Protein AF-0000000068919206 (afdb_homodimer)

InterPro domains:
  IPR004345 TB2/DP1/HVA22 [PF03134] (31-99)
  IPR004345 TB2/DP1/HVA22 [PTHR12300] (24-99)

pLDDT: mean 78.12, std 22.65, range [30.2, 98.56]

Secondary structure (DSSP, 8-state):
-----HHHHHHHHHHHHHHHHHHHIIIIIHHHHHHHHHHHHT-HHHHHHHHHHHHHHHHHHHHHHHTHHHHHH-TTHHHHHHHHHHHHHS----TTS---HHHHHHHTT-/-----HHHHHHHHHHHHHHHHHHHIIIIIHHHHHHHHHHHHT-HHHHHHHHHHHHHHHHHHHHHHHTHHHHHH-TTHHHHHHHHHHHHHS--S-SSS---HHHHHHHHT-

Solvent-accessible surface area (backbone atoms only — not comparable to full-atom values): 12360 Å² total; per-residue (Å²): 129,83,83,82,52,68,61,58,53,46,46,49,45,41,51,55,48,45,56,62,45,50,49,49,44,62,66,31,51,47,54,35,54,53,37,54,49,22,56,72,66,71,37,68,42,50,38,43,36,48,46,50,37,55,36,52,49,38,51,53,52,49,51,45,64,76,39,43,74,65,47,67,74,40,82,55,48,68,56,57,50,44,54,53,44,60,59,51,72,48,86,64,38,64,62,95,64,77,74,52,62,70,60,50,54,62,53,64,69,102,129,84,82,80,53,68,62,58,54,47,47,49,45,40,50,54,46,45,57,60,44,49,49,49,44,62,68,31,50,48,53,34,55,53,38,54,50,23,56,72,67,72,36,68,45,50,39,43,36,48,44,50,37,54,36,51,50,39,52,52,53,50,52,44,63,75,40,42,72,63,47,67,74,39,82,57,48,69,56,57,49,43,52,54,44,59,58,50,71,47,85,74,43,78,62,100,65,78,73,59,61,69,59,49,53,64,51,63,69,102

Radius of gyration: 20.8 Å; Cα contacts (8 Å, |Δi|>4): 143; chains: 2; bounding box: 45×74×65 Å

Foldseek 3Di:
DPCPDPVVVVCVVCCVVVLVVVCCCLLPVLLVVQCVVCVVVVDPLSNCLSVVLVVVVVVVVVVCVVCVVVVVVPPCVSVVVSVVSVVSSDRDRDPPDDDNVVVVVVVVVD/DPCPDPVVVVCVVCCVVVLVVVCCCLLPVLLVVQCVVCVVVVDPLSNCLSVVLVVVVVVVVVVCVVCVVVVVVPPCVSVVVSVVSVVSSDRDRPDPDDDPVVVVVVVVVD

Sequence (220 aa):
MPSNSGDDNVLQVLIKNFDVLALPLVALVYPLYASVKAIETKSLAEDEQWLTYWVLYAIISLFELIFSKLLDWFPIWPFLKLIGICWLVLPQFNGAEHLPPIFGMFLKRNMPSNSGDDNVLQVLIKNFDVLALPLVALVYPLYASVKAIETKSLAEDEQWLTYWVLYAIISLFELIFSKLLDWFPIWPFLKLIGICWLVLPQFNGAEHLPPIFGMFLKRN

Organism: Brassica napus (NCBI:txid3708)

Structure (mmCIF, N/CA/C/O backbone):
data_AF-0000000068919206-model_v1
#
loop_
_entity.id
_entity.type
_entity.pdbx_description
1 polymer 'HVA22-like protein'
#
loop_
_atom_site.group_PDB
_atom_site.id
_atom_site.type_symbol
_atom_site.label_atom_id
_atom_site.label_alt_id
_atom_site.label_comp_id
_atom_site.label_asym_id
_atom_site.label_entity_id
_atom_site.label_seq_id
_atom_site.pdbx_PDB_ins_code
_atom_site.Cartn_x
_atom_site.Cartn_y
_atom_site.Cartn_z
_atom_site.occupancy
_atom_site.B_iso_or_equiv
_atom_site.auth_seq_id
_atom_site.auth_comp_id
_atom_site.auth_asym_id
_atom_site.auth_atom_id
_atom_site.pdbx_PDB_model_num
ATOM 1 N N . MET A 1 1 ? -12.555 -46.469 10.547 1 32.81 1 MET A N 1
ATOM 2 C CA . MET A 1 1 ? -13.125 -45.562 9.562 1 32.81 1 MET A CA 1
ATOM 3 C C . MET A 1 1 ? -12.656 -44.125 9.812 1 32.81 1 MET A C 1
ATOM 5 O O . MET A 1 1 ? -12.883 -43.594 10.891 1 32.81 1 MET A O 1
ATOM 9 N N . PRO A 1 2 ? -11.477 -43.594 9.391 1 46.66 2 PRO A N 1
ATOM 10 C CA . PRO A 1 2 ? -10.836 -42.375 9.875 1 46.66 2 PRO A CA 1
ATOM 11 C C . PRO A 1 2 ? -11.711 -41.156 9.672 1 46.66 2 PRO A C 1
ATOM 13 O O . PRO A 1 2 ? -12.328 -40.969 8.617 1 46.66 2 PRO A O 1
ATOM 16 N N . SER A 1 3 ? -12.68 -40.688 10.625 1 39.84 3 SER A N 1
ATOM 17 C CA . SER A 1 3 ? -13.617 -39.562 10.633 1 39.84 3 SER A CA 1
ATOM 18 C C . SER A 1 3 ? -12.984 -38.312 10.031 1 39.84 3 SER A C 1
ATOM 20 O O . SER A 1 3 ? -12.141 -37.656 10.656 1 39.84 3 SER A O 1
ATOM 22 N N . ASN A 1 4 ? -12.539 -38.219 8.781 1 45.81 4 ASN A N 1
ATOM 23 C CA . ASN A 1 4 ? -12 -37.219 7.855 1 45.81 4 ASN A CA 1
ATOM 24 C C . ASN A 1 4 ? -12.875 -35.969 7.816 1 45.81 4 ASN A C 1
ATOM 26 O O . ASN A 1 4 ? -13.852 -35.906 7.062 1 45.81 4 ASN A O 1
ATOM 30 N N . SER A 1 5 ? -13.359 -35.406 9.008 1 46.97 5 SER A N 1
ATOM 31 C CA . SER A 1 5 ? -14.492 -34.562 9.391 1 46.97 5 SER A CA 1
ATOM 32 C C . SER A 1 5 ? -14.516 -33.281 8.594 1 46.97 5 SER A C 1
ATOM 34 O O . SER A 1 5 ? -13.461 -32.75 8.227 1 46.97 5 SER A O 1
ATOM 36 N N . GLY A 1 6 ? -15.602 -32.875 7.988 1 52 6 GLY A N 1
ATOM 37 C CA . GLY A 1 6 ? -16.125 -31.672 7.355 1 52 6 GLY A CA 1
ATOM 38 C C . GLY A 1 6 ? -15.57 -30.391 7.957 1 52 6 GLY A C 1
ATOM 39 O O . GLY A 1 6 ? -15.555 -29.344 7.301 1 52 6 GLY A O 1
ATOM 40 N N . ASP A 1 7 ? -15.391 -30.406 9.18 1 52.16 7 ASP A N 1
ATOM 41 C CA . ASP A 1 7 ? -14.852 -29.25 9.898 1 52.16 7 ASP A CA 1
ATOM 42 C C . ASP A 1 7 ? -13.406 -28.969 9.484 1 52.16 7 ASP A C 1
ATOM 44 O O . ASP A 1 7 ? -12.984 -27.812 9.438 1 52.16 7 ASP A O 1
ATOM 48 N N . ASP A 1 8 ? -12.664 -29.953 9.25 1 54.03 8 ASP A N 1
ATOM 49 C CA . ASP A 1 8 ? -11.297 -29.734 8.789 1 54.03 8 ASP A CA 1
ATOM 50 C C . ASP A 1 8 ? -11.281 -29.078 7.402 1 54.03 8 ASP A C 1
ATOM 52 O O . ASP A 1 8 ? -10.414 -28.25 7.109 1 54.03 8 ASP A O 1
ATOM 56 N N . ASN A 1 9 ? -12.234 -29.453 6.555 1 56.44 9 ASN A N 1
ATOM 57 C CA . ASN A 1 9 ? -12.297 -28.828 5.242 1 56.44 9 ASN A CA 1
ATOM 58 C C . ASN A 1 9 ? -12.734 -27.359 5.348 1 56.44 9 ASN A C 1
ATOM 60 O O . ASN A 1 9 ? -12.227 -26.5 4.617 1 56.44 9 ASN A O 1
ATOM 64 N N . VAL A 1 10 ? -13.773 -27.172 6.113 1 51.66 10 VAL A N 1
ATOM 65 C CA . VAL A 1 10 ? -14.219 -25.797 6.285 1 51.66 10 VAL A CA 1
ATOM 66 C C . VAL A 1 10 ? -13.133 -24.984 6.984 1 51.66 10 VAL A C 1
ATOM 68 O O . VAL A 1 10 ? -12.922 -23.812 6.664 1 51.66 10 VAL A O 1
ATOM 71 N N . LEU A 1 11 ? -12.562 -25.516 8.07 1 49.19 11 LEU A N 1
ATOM 72 C CA . LEU A 1 11 ? -11.445 -24.797 8.68 1 49.19 11 LEU A CA 1
ATOM 73 C C . LEU A 1 11 ? -10.312 -24.594 7.684 1 49.19 11 LEU A C 1
ATOM 75 O O . LEU A 1 11 ? -9.688 -23.531 7.664 1 49.19 11 LEU A O 1
ATOM 79 N N . GLN A 1 12 ? -9.945 -25.562 6.941 1 56.72 12 GLN A N 1
ATOM 80 C CA . GLN A 1 12 ? -8.961 -25.359 5.891 1 56.72 12 GLN A CA 1
ATOM 81 C C . GLN A 1 12 ? -9.43 -24.312 4.887 1 56.72 12 GLN A C 1
ATOM 83 O O . GLN A 1 12 ? -8.641 -23.469 4.438 1 56.72 12 GLN A O 1
ATOM 88 N N . VAL A 1 13 ? -10.711 -24.406 4.496 1 54.38 13 VAL A N 1
ATOM 89 C CA . VAL A 1 13 ? -11.289 -23.391 3.619 1 54.38 13 VAL A CA 1
ATOM 90 C C . VAL A 1 13 ? -11.344 -22.047 4.348 1 54.38 13 VAL A C 1
ATOM 92 O O . VAL A 1 13 ? -11.039 -21 3.768 1 54.38 13 VAL A O 1
ATOM 95 N N . LEU A 1 14 ? -11.844 -22.062 5.531 1 50.19 14 LEU A N 1
ATOM 96 C CA . LEU A 1 14 ? -11.898 -20.844 6.32 1 50.19 14 LEU A CA 1
ATOM 97 C C . LEU A 1 14 ? -10.492 -20.281 6.559 1 50.19 14 LEU A C 1
ATOM 99 O O . LEU A 1 14 ? -10.273 -19.078 6.438 1 50.19 14 LEU A O 1
ATOM 103 N N . ILE A 1 15 ? -9.602 -21.078 7.035 1 53.62 15 ILE A N 1
ATOM 104 C CA . ILE A 1 15 ? -8.211 -20.656 7.207 1 53.62 15 ILE A CA 1
ATOM 105 C C . ILE A 1 15 ? -7.637 -20.203 5.867 1 53.62 15 ILE A C 1
ATOM 107 O O . ILE A 1 15 ? -6.934 -19.203 5.793 1 53.62 15 ILE A O 1
ATOM 111 N N . LYS A 1 16 ? -7.957 -20.969 4.844 1 55 16 LYS A N 1
ATOM 112 C CA . LYS A 1 16 ? -7.52 -20.594 3.5 1 55 16 LYS A CA 1
ATOM 113 C C . LYS A 1 16 ? -8.156 -19.281 3.068 1 55 16 LYS A C 1
ATOM 115 O O . LYS A 1 16 ? -7.48 -18.422 2.498 1 55 16 LYS A O 1
ATOM 120 N N . ASN A 1 17 ? -9.547 -19.312 3.33 1 52.94 17 ASN A N 1
ATOM 121 C CA . ASN A 1 17 ? -10.266 -18.109 2.928 1 52.94 17 ASN A CA 1
ATOM 122 C C . ASN A 1 17 ? -10.031 -16.953 3.904 1 52.94 17 ASN A C 1
ATOM 124 O O . ASN A 1 17 ? -9.969 -15.797 3.496 1 52.94 17 ASN A O 1
ATOM 128 N N . PHE A 1 18 ? -10.25 -17.328 5.152 1 53.69 18 PHE A N 1
ATOM 129 C CA . PHE A 1 18 ? -9.969 -16.312 6.164 1 53.69 18 PHE A CA 1
ATOM 130 C C . PHE A 1 18 ? -8.562 -15.742 5.98 1 53.69 18 PHE A C 1
ATOM 132 O O . PHE A 1 18 ? -8.359 -14.539 6.105 1 53.69 18 PHE A O 1
ATOM 139 N N . ASP A 1 19 ? -7.613 -16.688 5.742 1 59.69 19 ASP A N 1
ATOM 140 C CA . ASP A 1 19 ? -6.215 -16.297 5.621 1 59.69 19 ASP A CA 1
ATOM 141 C C . ASP A 1 19 ? -6 -15.367 4.426 1 59.69 19 ASP A C 1
ATOM 143 O O . ASP A 1 19 ? -5.234 -14.406 4.508 1 59.69 19 ASP A O 1
ATOM 147 N N . VAL A 1 20 ? -6.984 -15.633 3.518 1 67.75 20 VAL A N 1
ATOM 148 C CA . VAL A 1 20 ? -6.746 -14.906 2.271 1 67.75 20 VAL A CA 1
ATOM 149 C C . VAL A 1 20 ? -7.262 -13.477 2.395 1 67.75 20 VAL A C 1
ATOM 151 O O . VAL A 1 20 ? -6.68 -12.555 1.824 1 67.75 20 VAL A O 1
ATOM 154 N N . LEU A 1 21 ? -8.312 -13.344 3.316 1 79 21 LEU A N 1
ATOM 155 C CA . LEU A 1 21 ? -8.938 -12.031 3.367 1 79 21 LEU A CA 1
ATOM 156 C C . LEU A 1 21 ? -8.469 -11.25 4.59 1 79 21 LEU A C 1
ATOM 158 O O . LEU A 1 21 ? -8.602 -10.023 4.637 1 79 21 LEU A O 1
ATOM 162 N N . ALA A 1 22 ? -7.996 -11.961 5.621 1 86 22 ALA A N 1
ATOM 163 C CA . ALA A 1 22 ? -7.629 -11.289 6.863 1 86 22 ALA A CA 1
ATOM 164 C C . ALA A 1 22 ? -6.551 -10.234 6.621 1 86 22 ALA A C 1
ATOM 166 O O . ALA A 1 22 ? -6.668 -9.102 7.086 1 86 22 ALA A O 1
ATOM 167 N N . LEU A 1 23 ? -5.648 -10.617 5.848 1 90.12 23 LEU A N 1
ATOM 168 C CA . LEU A 1 23 ? -4.523 -9.711 5.629 1 90.12 23 LEU A CA 1
ATOM 169 C C . LEU A 1 23 ? -4.965 -8.477 4.855 1 90.12 23 LEU A C 1
ATOM 171 O O . LEU A 1 23 ? -4.75 -7.348 5.305 1 90.12 23 LEU A O 1
ATOM 175 N N . PRO A 1 24 ? -5.781 -8.641 3.855 1 92.75 24 PRO A N 1
ATOM 176 C CA . PRO A 1 24 ? -6.215 -7.438 3.137 1 92.75 24 PRO A CA 1
ATOM 177 C C . PRO A 1 24 ? -7.191 -6.586 3.943 1 92.75 24 PRO A C 1
ATOM 179 O O . PRO A 1 24 ? -7.215 -5.359 3.801 1 92.75 24 PRO A O 1
ATOM 182 N N . LEU A 1 25 ? -7.965 -7.176 4.758 1 94.25 25 LEU A N 1
ATOM 183 C CA . LEU A 1 25 ? -8.898 -6.414 5.582 1 94.25 25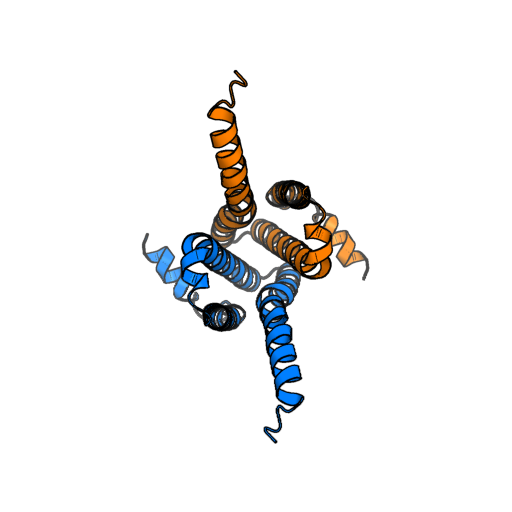 LEU A CA 1
ATOM 184 C C . LEU A 1 25 ? -8.141 -5.508 6.551 1 94.25 25 LEU A C 1
ATOM 186 O O . LEU A 1 25 ? -8.438 -4.312 6.645 1 94.25 25 LEU A O 1
ATOM 190 N N . VAL A 1 26 ? -7.133 -6.031 7.16 1 95.62 26 VAL A N 1
ATOM 191 C CA . VAL A 1 26 ? -6.418 -5.27 8.18 1 95.62 26 VAL A CA 1
ATOM 192 C C . VAL A 1 26 ? -5.359 -4.391 7.527 1 95.62 26 VAL A C 1
ATOM 194 O O . VAL A 1 26 ? -5.105 -3.271 7.98 1 95.62 26 VAL A O 1
ATOM 197 N N . ALA A 1 27 ? -4.781 -4.844 6.477 1 97.31 27 ALA A N 1
ATOM 198 C CA . ALA A 1 27 ? -3.631 -4.168 5.887 1 97.31 27 ALA A CA 1
ATOM 199 C C . ALA A 1 27 ? -4.074 -3.096 4.898 1 97.31 27 ALA A C 1
ATOM 201 O O . ALA A 1 27 ? -3.316 -2.168 4.598 1 97.31 27 ALA A O 1
ATOM 202 N N . LEU A 1 28 ? -5.355 -3.246 4.391 1 97.81 28 LEU A N 1
ATOM 203 C CA . LEU A 1 28 ? -5.762 -2.33 3.332 1 97.81 28 LEU A CA 1
ATOM 204 C C . LEU A 1 28 ? -7.078 -1.642 3.686 1 97.81 28 LEU A C 1
ATOM 206 O O . LEU A 1 28 ? -7.148 -0.411 3.721 1 97.81 28 LEU A O 1
ATOM 210 N N . VAL A 1 29 ? -8.062 -2.34 4.059 1 97.44 29 VAL A N 1
ATOM 211 C CA . VAL A 1 29 ? -9.391 -1.762 4.234 1 97.44 29 VAL A CA 1
ATOM 212 C C . VAL A 1 29 ? -9.391 -0.809 5.426 1 97.44 29 VAL A C 1
ATOM 214 O O . VAL A 1 29 ? -9.805 0.347 5.309 1 97.44 29 VAL A O 1
ATOM 217 N N . TYR A 1 30 ? -8.898 -1.252 6.48 1 97.94 30 TYR A N 1
ATOM 218 C CA . TYR A 1 30 ? -8.93 -0.419 7.68 1 97.94 30 TYR A CA 1
ATOM 219 C C . TYR A 1 30 ? -8.07 0.828 7.5 1 97.94 30 TYR A C 1
ATOM 221 O O . TYR A 1 30 ? -8.539 1.948 7.715 1 97.94 30 TYR A O 1
ATOM 229 N N . PRO A 1 31 ? -6.801 0.65 7.137 1 98.19 31 PRO A N 1
ATOM 230 C CA . PRO A 1 31 ? -5.988 1.853 6.926 1 98.19 31 PRO A CA 1
ATOM 231 C C . PRO A 1 31 ? -6.578 2.785 5.871 1 98.19 31 PRO A C 1
ATOM 233 O O . PRO A 1 31 ? -6.414 4.004 5.957 1 98.19 31 PRO A O 1
ATOM 236 N N . LEU A 1 32 ? -7.223 2.227 4.902 1 98.19 32 LEU A N 1
ATOM 237 C CA . LEU A 1 32 ? -7.902 3.031 3.896 1 98.19 32 LEU A CA 1
ATOM 238 C C . LEU A 1 32 ? -8.977 3.906 4.535 1 98.19 32 LEU A C 1
ATOM 240 O O . LEU A 1 32 ? -9 5.121 4.328 1 98.19 32 LEU A O 1
ATOM 244 N N . TYR A 1 33 ? -9.742 3.311 5.258 1 98.06 33 TYR A N 1
ATOM 245 C CA . TYR A 1 33 ? -10.812 4.012 5.957 1 98.06 33 TYR A CA 1
ATOM 246 C C . TYR A 1 33 ? -10.25 5.047 6.922 1 98.06 33 TYR A C 1
ATOM 248 O O . TYR A 1 33 ? -10.688 6.199 6.938 1 98.06 33 TYR A O 1
ATOM 256 N N . ALA A 1 34 ? -9.336 4.719 7.707 1 97.5 34 ALA A N 1
ATOM 257 C CA . ALA A 1 34 ? -8.734 5.594 8.711 1 97.5 34 ALA A CA 1
ATOM 258 C C . ALA A 1 34 ? -7.992 6.754 8.055 1 97.5 34 ALA A C 1
ATOM 260 O O . ALA A 1 34 ? -7.961 7.863 8.586 1 97.5 34 ALA A O 1
ATOM 261 N N . SER A 1 35 ? -7.41 6.531 6.891 1 98.19 35 SER A N 1
ATOM 262 C CA . SER A 1 35 ? -6.715 7.59 6.16 1 98.19 35 SER A CA 1
ATOM 263 C C . SER A 1 35 ? -7.695 8.633 5.633 1 98.19 35 SER A C 1
ATOM 265 O O . SER A 1 35 ? -7.414 9.828 5.668 1 98.19 35 SER A O 1
ATOM 267 N N . VAL A 1 36 ? -8.828 8.188 5.16 1 97.5 36 VAL A N 1
ATOM 268 C CA . VAL A 1 36 ? -9.852 9.109 4.695 1 97.5 36 VAL A CA 1
ATOM 269 C C . VAL A 1 36 ? -10.32 9.984 5.855 1 97.5 36 VAL A C 1
ATOM 271 O O . VAL A 1 36 ? -10.445 11.203 5.715 1 97.5 36 VAL A O 1
ATOM 274 N N . LYS A 1 37 ? -10.531 9.367 6.949 1 97.19 37 LYS A N 1
ATOM 275 C CA . LYS A 1 37 ? -10.938 10.117 8.133 1 97.19 37 LYS A CA 1
ATOM 276 C C . LYS A 1 37 ? -9.859 11.117 8.555 1 97.19 37 LYS A C 1
ATOM 278 O O . LYS A 1 37 ? -10.164 12.25 8.914 1 97.19 37 LYS A O 1
ATOM 283 N N . ALA A 1 38 ? -8.602 10.664 8.531 1 96.19 38 ALA A N 1
ATOM 284 C CA . ALA A 1 38 ? -7.496 11.539 8.891 1 96.19 38 ALA A CA 1
ATOM 285 C C . ALA A 1 38 ? -7.453 12.773 7.992 1 96.19 38 ALA A C 1
ATOM 287 O O . ALA A 1 38 ? -7.219 13.883 8.461 1 96.19 38 ALA A O 1
ATOM 288 N N . ILE A 1 39 ? -7.691 12.562 6.766 1 95.94 39 ILE A N 1
ATOM 289 C CA . ILE A 1 39 ? -7.711 13.672 5.816 1 95.94 39 ILE A CA 1
ATOM 290 C C . ILE A 1 39 ? -8.828 14.648 6.188 1 95.94 39 ILE A C 1
ATOM 292 O O . ILE A 1 39 ? -8.641 15.867 6.117 1 95.94 39 ILE A O 1
ATOM 296 N N . GLU A 1 40 ? -9.922 14.156 6.59 1 95.69 40 GLU A N 1
ATOM 297 C CA . GLU A 1 40 ? -11.094 14.977 6.887 1 95.69 40 GLU A CA 1
ATOM 298 C C . GLU A 1 40 ? -10.891 15.773 8.172 1 95.69 40 GLU A C 1
ATOM 300 O O . GLU A 1 40 ? -11.344 16.922 8.273 1 95.69 40 GLU A O 1
ATOM 305 N N . THR A 1 41 ? -10.211 15.203 9.125 1 95 41 THR A N 1
ATOM 306 C CA . THR A 1 41 ? -10.062 15.836 10.43 1 95 41 THR A CA 1
ATOM 307 C C . THR A 1 41 ? -8.992 16.922 10.383 1 95 41 THR A C 1
ATOM 309 O O . THR A 1 41 ? -8.914 17.766 11.281 1 95 41 THR A O 1
ATOM 312 N N . LYS A 1 42 ? -8.125 16.938 9.414 1 93.62 42 LYS A N 1
ATOM 313 C CA . LYS A 1 42 ? -7.051 17.906 9.234 1 93.62 42 LYS A CA 1
ATOM 314 C C . LYS A 1 42 ? -6.148 17.969 10.461 1 93.62 42 LYS A C 1
ATOM 316 O O . LYS A 1 42 ? -5.758 19.047 10.898 1 93.62 42 LYS A O 1
ATOM 321 N N . SER A 1 43 ? -5.902 16.781 11.094 1 93.06 43 SER A N 1
ATOM 322 C CA . SER A 1 43 ? -4.973 16.656 12.211 1 93.06 43 SER A CA 1
ATOM 323 C C . SER A 1 43 ? -3.617 16.141 11.742 1 93.06 43 SER A C 1
ATOM 325 O O . SER A 1 43 ? -3.529 15.055 11.148 1 93.06 43 SER A O 1
ATOM 327 N N . LEU A 1 44 ? -2.637 16.875 12.031 1 94.12 44 LEU A N 1
ATOM 328 C CA . LEU A 1 44 ? -1.289 16.484 11.641 1 94.12 44 LEU A CA 1
ATOM 329 C C . LEU A 1 44 ? -0.897 15.164 12.305 1 94.12 44 LEU A C 1
ATOM 331 O O . LEU A 1 44 ? -0.22 14.336 11.695 1 94.12 44 LEU A O 1
ATOM 335 N N . ALA A 1 45 ? -1.343 15 13.531 1 94.06 45 ALA A N 1
ATOM 336 C CA . ALA A 1 45 ? -1.01 13.781 14.273 1 94.06 45 ALA A CA 1
ATOM 337 C C . ALA A 1 45 ? -1.65 12.555 13.633 1 94.06 45 ALA A C 1
ATOM 339 O O . ALA A 1 45 ? -1.007 11.516 13.492 1 94.06 45 ALA A O 1
ATOM 340 N N . GLU A 1 46 ? -2.896 12.68 13.211 1 96 46 GLU A N 1
ATOM 341 C CA . GLU A 1 46 ? -3.594 11.578 12.547 1 96 46 GLU A CA 1
ATOM 342 C C . GLU A 1 46 ? -2.992 11.289 11.18 1 96 46 GLU A C 1
ATOM 344 O O . GLU A 1 46 ? -2.816 10.125 10.805 1 96 46 GLU A O 1
ATOM 349 N N . ASP A 1 47 ? -2.68 12.422 10.516 1 96.81 47 ASP A N 1
ATOM 350 C CA . ASP A 1 47 ? -2.053 12.258 9.211 1 96.81 47 ASP A CA 1
ATOM 351 C C . ASP A 1 47 ? -0.714 11.531 9.328 1 96.81 47 ASP A C 1
ATOM 353 O O . ASP A 1 47 ? -0.405 10.648 8.531 1 96.81 47 ASP A O 1
ATOM 357 N N . GLU A 1 48 ? 0.076 11.93 10.336 1 96.62 48 GLU A N 1
ATOM 358 C CA . GLU A 1 48 ? 1.379 11.312 10.547 1 96.62 48 GLU A CA 1
ATOM 359 C C . GLU A 1 48 ? 1.236 9.82 10.852 1 96.62 48 GLU A C 1
ATOM 361 O O . GLU A 1 48 ? 2.035 9.008 10.375 1 96.62 48 GLU A O 1
ATOM 366 N N . GLN A 1 49 ? 0.244 9.461 11.617 1 96.56 49 GLN A N 1
ATOM 367 C CA . GLN A 1 49 ? 0.015 8.055 11.961 1 96.56 49 GLN A CA 1
ATOM 368 C C . GLN A 1 49 ? -0.179 7.211 10.703 1 96.56 49 GLN A C 1
ATOM 370 O O . GLN A 1 49 ? 0.504 6.199 10.516 1 96.56 49 GLN A O 1
ATOM 375 N N . TRP A 1 50 ? -1.054 7.656 9.898 1 98.25 50 TRP A N 1
ATOM 376 C CA . TRP A 1 50 ? -1.439 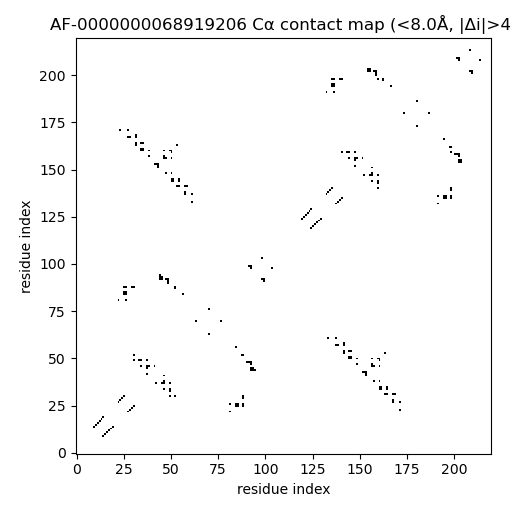6.793 8.781 1 98.25 50 TRP A CA 1
ATOM 377 C C . TRP A 1 50 ? -0.425 6.887 7.645 1 98.25 50 TRP A C 1
ATOM 379 O O . TRP A 1 50 ? -0.188 5.906 6.938 1 98.25 50 TRP A O 1
ATOM 389 N N . LEU A 1 51 ? 0.271 8.016 7.484 1 98.38 51 LEU A N 1
ATOM 390 C CA . LEU A 1 51 ? 1.382 8.055 6.539 1 98.38 51 LEU A CA 1
ATOM 391 C C . LEU A 1 51 ? 2.512 7.137 6.988 1 98.38 51 LEU A C 1
ATOM 393 O O . LEU A 1 51 ? 3.127 6.453 6.164 1 98.38 51 LEU A O 1
ATOM 397 N N . THR A 1 52 ? 2.803 7.164 8.289 1 98 52 THR A N 1
ATOM 398 C CA . THR A 1 52 ? 3.83 6.273 8.82 1 98 52 THR A CA 1
ATOM 399 C C . THR A 1 52 ? 3.453 4.812 8.586 1 98 52 THR A C 1
ATOM 401 O O . THR A 1 52 ? 4.301 4 8.203 1 98 52 THR A O 1
ATOM 404 N N . TYR A 1 53 ? 2.211 4.473 8.82 1 98 53 TYR A N 1
ATOM 405 C CA . TYR A 1 53 ? 1.738 3.121 8.547 1 98 53 TYR A CA 1
ATOM 406 C C . TYR A 1 53 ? 2.041 2.719 7.109 1 98 53 TYR A C 1
ATOM 408 O O . TYR A 1 53 ? 2.605 1.649 6.859 1 98 53 TYR A O 1
ATOM 416 N N . TRP A 1 54 ? 1.607 3.59 6.117 1 98.56 54 TRP A N 1
ATOM 417 C CA . TRP A 1 54 ? 1.761 3.268 4.703 1 98.56 54 TRP A CA 1
ATOM 418 C C . TRP A 1 54 ? 3.234 3.158 4.328 1 98.56 54 TRP A C 1
ATOM 420 O O . TRP A 1 54 ? 3.607 2.338 3.484 1 98.56 54 TRP A O 1
ATOM 430 N N . VAL A 1 55 ? 4.094 3.988 4.957 1 98.44 55 VAL A N 1
ATOM 431 C CA . VAL A 1 55 ? 5.535 3.922 4.727 1 98.44 55 VAL A CA 1
ATOM 432 C C . VAL A 1 55 ? 6.07 2.566 5.184 1 98.44 55 VAL A C 1
ATOM 434 O O . VAL A 1 55 ? 6.797 1.897 4.445 1 98.44 55 VAL A O 1
ATOM 437 N N . LEU A 1 56 ? 5.699 2.137 6.344 1 98.12 56 LEU A N 1
ATOM 438 C CA . LEU A 1 56 ? 6.16 0.861 6.879 1 98.12 56 LEU A CA 1
ATOM 439 C C . LEU A 1 56 ? 5.598 -0.302 6.07 1 98.12 56 LEU A C 1
ATOM 441 O O . LEU A 1 56 ? 6.289 -1.296 5.836 1 98.12 56 LEU A O 1
ATOM 445 N N . TYR A 1 57 ? 4.359 -0.148 5.684 1 98.31 57 TYR A N 1
ATOM 446 C CA . TYR A 1 57 ? 3.752 -1.137 4.797 1 98.31 57 TYR A CA 1
ATOM 447 C C . TYR A 1 57 ? 4.539 -1.262 3.498 1 98.31 57 TYR A C 1
ATOM 449 O O . TYR A 1 57 ? 4.773 -2.371 3.012 1 98.31 57 TYR A O 1
ATOM 457 N N . ALA A 1 58 ? 4.934 -0.142 2.893 1 98.25 58 ALA A N 1
ATOM 458 C CA . ALA A 1 58 ? 5.723 -0.136 1.663 1 98.25 58 ALA A CA 1
ATOM 459 C C . ALA A 1 58 ? 7.074 -0.809 1.876 1 98.25 58 ALA A C 1
ATOM 461 O O . ALA A 1 58 ? 7.551 -1.546 1.01 1 98.25 58 ALA A O 1
ATOM 462 N N . ILE A 1 59 ? 7.695 -0.577 3.033 1 97.81 59 ILE A N 1
ATOM 463 C CA . ILE A 1 59 ? 8.984 -1.188 3.344 1 97.81 59 ILE A CA 1
ATOM 464 C C . ILE A 1 59 ? 8.82 -2.705 3.445 1 97.81 59 ILE A C 1
ATOM 466 O O . ILE A 1 59 ? 9.625 -3.457 2.889 1 97.81 59 ILE A O 1
ATOM 470 N N . ILE A 1 60 ? 7.793 -3.143 4.109 1 97 60 ILE A N 1
ATOM 471 C CA . ILE A 1 60 ? 7.516 -4.57 4.234 1 97 60 ILE A CA 1
ATOM 472 C C . ILE A 1 60 ? 7.27 -5.168 2.85 1 97 60 ILE A C 1
ATOM 474 O O . ILE A 1 60 ? 7.785 -6.242 2.531 1 97 60 ILE A O 1
ATOM 478 N N . SER A 1 61 ? 6.465 -4.457 1.968 1 96.06 61 SER A N 1
ATOM 479 C CA . SER A 1 61 ? 6.156 -4.934 0.624 1 96.06 61 SER A CA 1
ATOM 480 C C . SER A 1 61 ? 7.414 -5.043 -0.227 1 96.06 61 SER A C 1
ATOM 482 O O . SER A 1 61 ? 7.582 -6.004 -0.982 1 96.06 61 SER A O 1
ATOM 484 N N . LEU A 1 62 ? 8.328 -4.098 -0.101 1 94.88 62 LEU A N 1
ATOM 485 C CA . LEU A 1 62 ? 9.586 -4.125 -0.836 1 94.88 62 LEU A CA 1
ATOM 486 C C . LEU A 1 62 ? 10.477 -5.262 -0.349 1 94.88 62 LEU A C 1
ATOM 488 O O . LEU A 1 62 ? 11.125 -5.941 -1.153 1 94.88 62 LEU A O 1
ATOM 492 N N . PHE A 1 63 ? 10.531 -5.449 0.976 1 94.81 63 PHE A N 1
ATOM 493 C CA . PHE A 1 63 ? 11.258 -6.566 1.562 1 94.81 63 PHE A CA 1
ATOM 494 C C . PHE A 1 63 ? 10.766 -7.891 0.992 1 94.81 63 PHE A C 1
ATOM 496 O O . PHE A 1 63 ? 11.562 -8.758 0.628 1 94.81 63 PHE A O 1
ATOM 503 N N . GLU A 1 64 ? 9.461 -8.008 0.883 1 93.38 64 GLU A N 1
ATOM 504 C CA . GLU A 1 64 ? 8.867 -9.227 0.344 1 93.38 64 GLU A CA 1
ATOM 505 C C . GLU A 1 64 ? 9.242 -9.422 -1.122 1 93.38 64 GLU A C 1
ATOM 507 O O . GLU A 1 64 ? 9.438 -10.555 -1.573 1 93.38 64 GLU A O 1
ATOM 512 N N . LEU A 1 65 ? 9.297 -8.352 -1.838 1 89.62 65 LEU A N 1
ATOM 513 C CA . LEU A 1 65 ? 9.648 -8.414 -3.252 1 89.62 65 LEU A CA 1
ATOM 514 C C . LEU A 1 65 ? 11.094 -8.875 -3.428 1 89.62 65 LEU A C 1
ATOM 516 O O . LEU A 1 65 ? 11.375 -9.719 -4.289 1 89.62 65 LEU A O 1
ATOM 520 N N . ILE A 1 66 ? 11.977 -8.391 -2.625 1 90.56 66 ILE A N 1
ATOM 521 C CA . ILE A 1 66 ? 13.398 -8.703 -2.705 1 90.56 66 ILE A CA 1
ATOM 522 C C . ILE A 1 66 ? 13.633 -10.141 -2.252 1 90.56 66 ILE A C 1
ATOM 524 O O . ILE A 1 66 ? 14.422 -10.867 -2.863 1 90.56 66 ILE A O 1
ATOM 528 N N . PHE A 1 67 ? 12.953 -10.57 -1.245 1 91.75 67 PHE A N 1
ATOM 529 C CA . PHE A 1 67 ? 13.18 -11.875 -0.64 1 91.75 67 PHE A CA 1
ATOM 530 C C . PHE A 1 67 ? 12.055 -12.836 -0.994 1 91.75 67 PHE A C 1
ATOM 532 O O . PHE A 1 67 ? 11.703 -13.711 -0.195 1 91.75 67 PHE A O 1
ATOM 539 N N . SER A 1 68 ? 11.453 -12.641 -2.164 1 87.19 68 SER A N 1
ATOM 540 C CA . SER A 1 68 ? 10.266 -13.398 -2.545 1 87.19 68 SER A CA 1
ATOM 541 C C . SER A 1 68 ? 10.539 -14.898 -2.525 1 87.19 68 SER A C 1
ATOM 543 O O . SER A 1 68 ? 9.742 -15.672 -1.984 1 87.19 68 SER A O 1
ATOM 545 N N . LYS A 1 69 ? 11.617 -15.453 -3.008 1 88.38 69 LYS A N 1
ATOM 546 C CA . LYS A 1 69 ? 11.953 -16.875 -3.053 1 88.38 69 LYS A CA 1
ATOM 547 C C . LYS A 1 69 ? 12.18 -17.422 -1.648 1 88.38 69 LYS A C 1
ATOM 549 O O . LYS A 1 69 ? 11.703 -18.516 -1.324 1 88.38 69 LYS A O 1
ATOM 554 N N . LEU A 1 70 ? 12.922 -16.656 -0.875 1 90.38 70 LEU A N 1
ATOM 555 C CA . LEU A 1 70 ? 13.211 -17.062 0.494 1 90.38 70 LEU A CA 1
ATOM 556 C C . LEU A 1 70 ? 11.938 -17.125 1.327 1 90.38 70 LEU A C 1
ATOM 558 O O . LEU A 1 70 ? 11.727 -18.078 2.086 1 90.38 70 LEU A O 1
ATOM 562 N N . LEU A 1 71 ? 11.141 -16.172 1.154 1 89.31 71 LEU A N 1
ATOM 563 C CA . LEU A 1 71 ? 9.914 -16.078 1.948 1 89.31 71 LEU A CA 1
ATOM 564 C C . LEU A 1 71 ? 8.922 -17.172 1.53 1 89.31 71 LEU A C 1
ATOM 566 O O . LEU A 1 71 ? 8.117 -17.625 2.346 1 89.31 71 LEU A O 1
ATOM 570 N N . ASP A 1 72 ? 9.047 -17.594 0.3 1 86.81 72 ASP A N 1
ATOM 571 C CA . ASP A 1 72 ? 8.172 -18.656 -0.181 1 86.81 72 ASP A CA 1
ATOM 572 C C . ASP A 1 72 ? 8.445 -19.969 0.548 1 86.81 72 ASP A C 1
ATOM 574 O O . ASP A 1 72 ? 7.562 -20.812 0.664 1 86.81 72 ASP A O 1
ATOM 578 N N . TRP A 1 73 ? 9.633 -20.156 1.014 1 89.31 73 TRP A N 1
ATOM 579 C CA . TRP A 1 73 ? 10.008 -21.359 1.756 1 89.31 73 TRP A CA 1
ATOM 580 C C . TRP A 1 73 ? 9.523 -21.281 3.201 1 89.31 73 TRP A C 1
ATOM 582 O O . TRP A 1 73 ? 9.398 -22.297 3.879 1 89.31 73 TRP A O 1
ATOM 592 N N . PHE A 1 74 ? 9.242 -20.125 3.664 1 89.5 74 PHE A N 1
ATOM 593 C CA . PHE A 1 74 ? 8.758 -19.906 5.023 1 89.5 74 PHE A CA 1
ATOM 594 C C . PHE A 1 74 ? 7.242 -19.734 5.039 1 89.5 74 PHE A C 1
ATOM 596 O O . PHE A 1 74 ? 6.73 -18.641 4.836 1 89.5 74 PHE A O 1
ATOM 603 N N . PRO A 1 75 ? 6.496 -20.812 5.414 1 86.06 75 PRO A N 1
ATOM 604 C CA . PRO A 1 75 ? 5.035 -20.734 5.406 1 86.06 75 PRO A CA 1
ATOM 605 C C . PRO A 1 75 ? 4.48 -19.859 6.531 1 86.06 75 PRO A C 1
ATOM 607 O O . PRO A 1 75 ? 3.316 -19.453 6.488 1 86.06 75 PRO A O 1
ATOM 610 N N . ILE A 1 76 ? 5.293 -19.438 7.375 1 89.88 76 ILE A N 1
ATOM 611 C CA . ILE A 1 76 ? 4.805 -18.672 8.516 1 89.88 76 ILE A CA 1
ATOM 612 C C . ILE A 1 76 ? 4.855 -17.188 8.188 1 89.88 76 ILE A C 1
ATOM 614 O O . ILE A 1 76 ? 4.32 -16.359 8.93 1 89.88 76 ILE A O 1
ATOM 618 N N . TRP A 1 77 ? 5.371 -16.797 7.113 1 90.12 77 TRP A N 1
ATOM 619 C CA . TRP A 1 77 ? 5.598 -15.391 6.781 1 90.12 77 TRP A CA 1
ATOM 620 C C . TRP A 1 77 ? 4.289 -14.609 6.801 1 90.12 77 TRP A C 1
ATOM 622 O O . TRP A 1 77 ? 4.207 -13.539 7.406 1 90.12 77 TRP A O 1
ATOM 632 N N . PRO A 1 78 ? 3.225 -15.172 6.199 1 89.31 78 PRO A N 1
ATOM 633 C CA . PRO A 1 78 ? 1.99 -14.383 6.211 1 89.31 78 PRO A CA 1
ATOM 634 C C . PRO A 1 78 ? 1.477 -14.109 7.625 1 89.31 78 PRO A C 1
ATOM 636 O O . PRO A 1 78 ? 0.862 -13.07 7.871 1 89.31 78 PRO A O 1
ATOM 639 N N . PHE A 1 79 ? 1.804 -14.984 8.453 1 89.44 79 PHE A N 1
ATOM 640 C CA . PHE A 1 79 ? 1.371 -14.812 9.836 1 89.44 79 PHE A CA 1
ATOM 641 C C . PHE A 1 79 ? 2.199 -13.742 10.531 1 89.44 79 PHE A C 1
ATOM 643 O O . PHE A 1 79 ? 1.659 -12.906 11.266 1 89.44 79 PHE A O 1
ATOM 650 N N . LEU A 1 80 ? 3.482 -13.82 10.375 1 92.56 80 LEU A N 1
ATOM 651 C CA . LEU A 1 80 ? 4.359 -12.805 10.938 1 92.56 80 LEU A CA 1
ATOM 652 C C . LEU A 1 80 ? 4.004 -11.422 10.398 1 92.56 80 LEU A C 1
ATOM 654 O O . LEU A 1 80 ? 3.943 -10.453 11.164 1 92.56 80 LEU A O 1
ATOM 658 N N . LYS A 1 81 ? 3.713 -11.383 9.125 1 94.56 81 LYS A N 1
ATOM 659 C CA . LYS A 1 81 ? 3.305 -10.133 8.492 1 94.56 81 LYS A CA 1
ATOM 660 C C . LYS A 1 81 ? 2.018 -9.602 9.109 1 94.56 81 LYS A C 1
ATOM 662 O O . LYS A 1 81 ? 1.898 -8.398 9.367 1 94.56 81 LYS A O 1
ATOM 667 N N . LEU A 1 82 ? 1.088 -10.445 9.344 1 93.62 82 LEU A N 1
ATOM 668 C CA . LEU A 1 82 ? -0.19 -10.039 9.922 1 93.62 82 LEU A CA 1
ATOM 669 C C . LEU A 1 82 ? 0.008 -9.43 11.305 1 93.62 82 LEU A C 1
ATOM 671 O O . LEU A 1 82 ? -0.595 -8.406 11.633 1 93.62 82 LEU A O 1
ATOM 675 N N . ILE A 1 83 ? 0.811 -10.039 12.055 1 94.31 83 ILE A N 1
ATOM 676 C CA . ILE A 1 83 ? 1.096 -9.516 13.391 1 94.31 83 ILE A CA 1
ATOM 677 C C . ILE A 1 83 ? 1.71 -8.125 13.281 1 94.31 83 ILE A C 1
ATOM 679 O O . ILE A 1 83 ? 1.315 -7.207 14.008 1 94.31 83 ILE A O 1
ATOM 683 N N . GLY A 1 84 ? 2.709 -8.016 12.445 1 95.69 84 GLY A N 1
ATOM 684 C CA . GLY A 1 84 ? 3.307 -6.711 12.211 1 95.69 84 GLY A CA 1
ATOM 685 C C . GLY A 1 84 ? 2.297 -5.664 11.789 1 95.69 84 GLY A C 1
ATOM 686 O O . GLY A 1 84 ? 2.301 -4.543 12.305 1 95.69 84 GLY A O 1
ATOM 687 N N . ILE A 1 85 ? 1.382 -6.035 10.922 1 96.75 85 ILE A N 1
ATOM 688 C CA . ILE A 1 85 ? 0.369 -5.117 10.414 1 96.75 85 ILE A CA 1
ATOM 689 C C . ILE A 1 85 ? -0.595 -4.734 11.531 1 96.75 85 ILE A C 1
ATOM 691 O O . ILE A 1 85 ? -0.971 -3.568 11.664 1 96.75 85 ILE A O 1
ATOM 695 N N . CYS A 1 8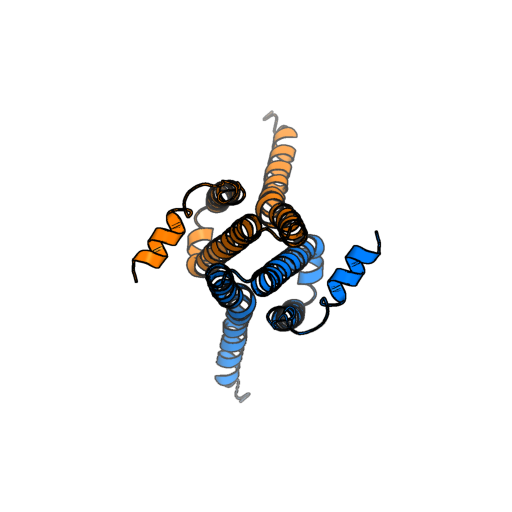6 ? -0.977 -5.625 12.336 1 95.19 86 CYS A N 1
ATOM 696 C CA . CYS A 1 86 ? -1.867 -5.344 13.453 1 95.19 86 CYS A CA 1
ATOM 697 C C . CYS A 1 86 ? -1.235 -4.34 14.414 1 95.19 86 CYS A C 1
ATOM 699 O O . CYS A 1 86 ? -1.923 -3.469 14.953 1 95.19 86 CYS A O 1
ATOM 701 N N . TRP A 1 87 ? 0.033 -4.512 14.578 1 95.62 87 TRP A N 1
ATOM 702 C CA . TRP A 1 87 ? 0.757 -3.578 15.438 1 95.62 87 TRP A CA 1
ATOM 703 C C . TRP A 1 87 ? 0.78 -2.182 14.82 1 95.62 87 TRP A C 1
ATOM 705 O O . TRP A 1 87 ? 0.608 -1.184 15.523 1 95.62 87 TRP A O 1
ATOM 715 N N . LEU A 1 88 ? 0.942 -2.076 13.617 1 95.81 88 LEU A N 1
ATOM 716 C CA . LEU A 1 88 ? 1.086 -0.806 12.914 1 95.81 88 LEU A CA 1
ATOM 717 C C . LEU A 1 88 ? -0.242 -0.057 12.867 1 95.81 88 LEU A C 1
ATOM 719 O O . LEU A 1 88 ? -0.263 1.176 12.828 1 95.81 88 LEU A O 1
ATOM 723 N N . VAL A 1 89 ? -1.385 -0.772 12.805 1 95.38 89 VAL A N 1
ATOM 724 C CA . VAL A 1 89 ? -2.678 -0.118 12.633 1 95.38 89 VAL A CA 1
ATOM 725 C C . VAL A 1 89 ? -3.107 0.527 13.953 1 95.38 89 VAL A C 1
ATOM 727 O O . VAL A 1 89 ? -4.027 1.345 13.977 1 95.38 89 VAL A O 1
ATOM 730 N N . LEU A 1 90 ? -2.469 0.27 15.008 1 91.44 90 LEU A N 1
ATOM 731 C CA . LEU A 1 90 ? -2.754 0.92 16.281 1 91.44 90 LEU A CA 1
ATOM 732 C C . LEU A 1 90 ? -2.254 2.361 16.281 1 91.44 90 LEU A C 1
ATOM 734 O O . LEU A 1 90 ? -1.148 2.639 15.812 1 91.44 90 LEU A O 1
ATOM 738 N N . PRO A 1 91 ? -3.105 3.307 16.656 1 86.56 91 PRO A N 1
ATOM 739 C CA . PRO A 1 91 ? -2.686 4.711 16.688 1 86.56 91 PRO A CA 1
ATOM 740 C C . PRO A 1 91 ? -1.509 4.953 17.641 1 86.56 91 PRO A C 1
ATOM 742 O O . PRO A 1 91 ? -1.533 4.504 18.781 1 86.56 91 PRO A O 1
ATOM 745 N N . GLN A 1 92 ? -0.475 5.402 17.109 1 82.94 92 GLN A N 1
ATOM 746 C CA . GLN A 1 92 ? 0.729 5.648 17.906 1 82.94 92 GLN A CA 1
ATOM 747 C C . GLN A 1 92 ? 0.957 7.145 18.109 1 82.94 92 GLN A C 1
ATOM 749 O O . GLN A 1 92 ? 1.658 7.551 19.031 1 82.94 92 GLN A O 1
ATOM 754 N N . PHE A 1 93 ? 0.531 7.965 17.188 1 69.62 93 PHE A N 1
ATOM 755 C CA . PHE A 1 93 ? 0.818 9.391 17.203 1 69.62 93 PHE A CA 1
ATOM 756 C C . PHE A 1 93 ? -0.369 10.18 17.734 1 69.62 93 PHE A C 1
ATOM 758 O O . PHE A 1 93 ? -0.597 11.32 17.344 1 69.62 93 PHE A O 1
ATOM 765 N N . ASN A 1 94 ? -1.151 9.766 18.641 1 62.66 94 ASN A N 1
ATOM 766 C CA . ASN A 1 94 ? -2.178 10.586 19.281 1 62.66 94 ASN A CA 1
ATOM 767 C C . ASN A 1 94 ? -1.565 11.664 20.172 1 62.66 94 ASN A C 1
ATOM 769 O O . ASN A 1 94 ? -0.488 11.477 20.734 1 62.66 94 ASN A O 1
ATOM 773 N N . GLY A 1 95 ? -1.685 13.039 19.844 1 49.41 95 GLY A N 1
ATOM 774 C CA . GLY A 1 95 ? -1.181 14.25 20.484 1 49.41 95 GLY A CA 1
ATOM 775 C C . GLY A 1 95 ? -0.898 14.07 21.953 1 49.41 95 GLY A C 1
ATOM 776 O O . GLY A 1 95 ? -0.425 15 22.625 1 49.41 95 GLY A O 1
ATOM 777 N N . ALA A 1 96 ? -1.814 14.039 22.875 1 47.59 96 ALA A N 1
ATOM 778 C CA . ALA A 1 96 ? -1.205 14.703 24.016 1 47.59 96 ALA A CA 1
ATOM 779 C C . ALA A 1 96 ? 0.269 14.336 24.156 1 47.59 96 ALA A C 1
ATOM 781 O O . ALA A 1 96 ? 1.022 15.008 24.859 1 47.59 96 ALA A O 1
ATOM 782 N N . GLU A 1 97 ? 0.582 12.945 24.141 1 45.44 97 GLU A N 1
ATOM 783 C CA . GLU A 1 97 ? 1.87 12.453 24.625 1 45.44 97 GLU A CA 1
ATOM 784 C C . GLU A 1 97 ? 2.951 12.609 23.562 1 45.44 97 GLU A C 1
ATOM 786 O O . GLU A 1 97 ? 2.646 12.742 22.375 1 45.44 97 GLU A O 1
ATOM 791 N N . HIS A 1 98 ? 4.418 12.195 23.891 1 42.25 98 HIS A N 1
ATOM 792 C CA . HIS A 1 98 ? 5.773 12.328 23.359 1 42.25 98 HIS A CA 1
ATOM 793 C C . HIS A 1 98 ? 5.891 11.695 21.984 1 42.25 98 HIS A C 1
ATOM 795 O O . HIS A 1 98 ? 5.145 10.766 21.656 1 42.25 98 HIS A O 1
ATOM 801 N N . LEU A 1 99 ? 6.57 12.328 21.062 1 41.59 99 LEU A N 1
ATOM 802 C CA . LEU A 1 99 ? 7.07 11.914 19.75 1 41.59 99 LEU A CA 1
ATOM 803 C C . LEU A 1 99 ? 7.238 10.398 19.703 1 41.59 99 LEU A C 1
ATOM 805 O O . LEU A 1 99 ? 7.773 9.789 20.625 1 41.59 99 LEU A O 1
ATOM 809 N N . PRO A 1 100 ? 6.453 9.758 19.094 1 45.88 100 PRO A N 1
ATOM 810 C CA . PRO A 1 100 ? 6.762 8.328 19.047 1 45.88 100 PRO A CA 1
ATOM 811 C C . PRO A 1 100 ? 8.25 8.047 18.859 1 45.88 100 PRO A C 1
ATOM 813 O O . PRO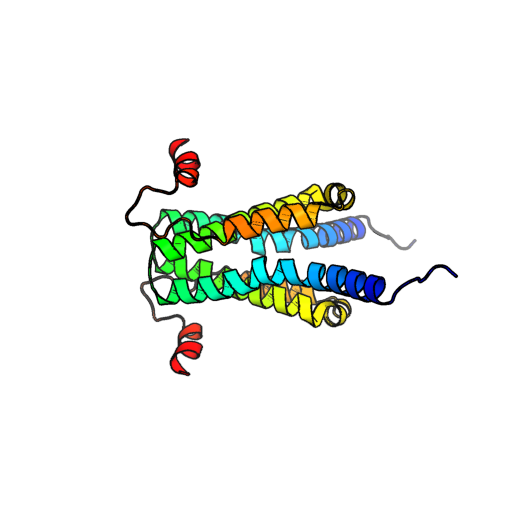 A 1 100 ? 8.891 8.641 17.984 1 45.88 100 PRO A O 1
ATOM 816 N N . PRO A 1 101 ? 8.898 7.531 19.812 1 42.91 101 PRO A N 1
ATOM 817 C CA . PRO A 1 101 ? 10.344 7.344 19.906 1 42.91 101 PRO A CA 1
ATOM 818 C C . PRO A 1 101 ? 10.945 6.73 18.641 1 42.91 101 PRO A C 1
ATOM 820 O O . PRO A 1 101 ? 12.164 6.793 18.438 1 42.91 101 PRO A O 1
ATOM 823 N N . ILE A 1 102 ? 10.133 6.141 17.938 1 41.19 102 ILE A N 1
ATOM 824 C CA . ILE A 1 102 ? 10.766 5.379 16.875 1 41.19 102 ILE A CA 1
ATOM 825 C C . ILE A 1 102 ? 11.297 6.336 15.805 1 41.19 102 ILE A C 1
ATOM 827 O O . ILE A 1 102 ? 12.367 6.109 15.234 1 41.19 102 ILE A O 1
ATOM 831 N N . PHE A 1 103 ? 10.555 7.355 15.453 1 45.38 103 PHE A N 1
ATOM 832 C CA . PHE A 1 103 ? 11.062 8.32 14.484 1 45.38 103 PHE A CA 1
ATOM 833 C C . PHE A 1 103 ? 12.148 9.188 15.109 1 45.38 103 PHE A C 1
ATOM 835 O O . PHE A 1 103 ? 12.969 9.766 14.398 1 45.38 103 PHE A O 1
ATOM 842 N N . GLY A 1 104 ? 12.016 9.484 16.359 1 41.25 104 GLY A N 1
ATOM 843 C CA . GLY A 1 104 ? 13.133 10.133 17.031 1 41.25 104 GLY A CA 1
ATOM 844 C C . GLY A 1 104 ? 14.453 9.422 16.797 1 41.25 104 GLY A C 1
ATOM 845 O O . GLY A 1 104 ? 15.508 10.062 16.734 1 41.25 104 GLY A O 1
ATOM 846 N N . MET A 1 105 ? 14.273 8.203 16.766 1 39.19 105 MET A N 1
ATOM 847 C CA . MET A 1 105 ? 15.5 7.43 16.625 1 39.19 105 MET A CA 1
ATOM 848 C C . MET A 1 105 ? 16.125 7.652 15.242 1 39.19 105 MET A C 1
ATOM 850 O O . MET A 1 105 ? 17.344 7.711 15.109 1 39.19 105 MET A O 1
ATOM 854 N N . PHE A 1 106 ? 15.336 7.703 14.281 1 40 106 PHE A N 1
ATOM 855 C CA . PHE A 1 106 ? 15.906 7.871 12.945 1 40 106 PHE A CA 1
ATOM 856 C C . PHE A 1 106 ? 16.312 9.32 12.711 1 40 106 PHE A C 1
ATOM 858 O O . PHE A 1 106 ? 17.266 9.594 11.984 1 40 106 PHE A O 1
ATOM 865 N N . LEU A 1 107 ? 15.625 10.234 13.203 1 38 107 LEU A N 1
ATOM 866 C CA . LEU A 1 107 ? 16.016 11.633 13.039 1 38 107 LEU A CA 1
ATOM 867 C C . LEU A 1 107 ? 17.25 11.961 13.867 1 38 107 LEU A C 1
ATOM 869 O O . LEU A 1 107 ? 18 12.875 13.531 1 38 107 LEU A O 1
ATOM 873 N N . LYS A 1 108 ? 17.297 11.531 15.094 1 39.12 108 LYS A N 1
ATOM 874 C CA . LYS A 1 108 ? 18.469 11.938 15.875 1 39.12 108 LYS A CA 1
ATOM 875 C C . LYS A 1 108 ? 19.766 11.438 15.227 1 39.12 108 LYS A C 1
ATOM 877 O O . LYS A 1 108 ? 20.859 11.852 15.617 1 39.12 108 LYS A O 1
ATOM 882 N N . ARG A 1 109 ? 19.578 10.414 14.414 1 37.22 109 ARG A N 1
ATOM 883 C CA . ARG A 1 109 ? 20.922 10.016 14.008 1 37.22 109 ARG A CA 1
ATOM 884 C C . ARG A 1 109 ? 21.531 11.031 13.039 1 37.22 109 ARG A C 1
ATOM 886 O O . ARG A 1 109 ? 22.734 10.992 12.773 1 37.22 109 ARG A O 1
ATOM 893 N N . ASN A 1 110 ? 20.656 11.82 12.32 1 30.2 110 ASN A N 1
ATOM 894 C CA . ASN A 1 110 ? 21.547 12.812 11.727 1 30.2 110 ASN A CA 1
ATOM 895 C C . ASN A 1 110 ? 21.75 14.016 12.641 1 30.2 110 ASN A C 1
ATOM 897 O O . ASN A 1 110 ? 20.797 14.5 13.25 1 30.2 110 ASN A O 1
ATOM 901 N N . MET B 1 1 ? 18.984 -18.453 -41.656 1 32.75 1 MET B N 1
ATOM 902 C CA . MET B 1 1 ? 19.5 -18.562 -40.281 1 32.75 1 MET B CA 1
ATOM 903 C C . MET B 1 1 ? 18.812 -17.562 -39.344 1 32.75 1 MET B C 1
ATOM 905 O O . MET B 1 1 ? 18.875 -16.359 -39.594 1 32.75 1 MET B O 1
ATOM 909 N N . PRO B 1 2 ? 17.594 -17.75 -38.781 1 46.59 2 PRO B N 1
ATOM 910 C CA . PRO B 1 2 ? 16.766 -16.719 -38.156 1 46.59 2 PRO B CA 1
ATOM 911 C C . PRO B 1 2 ? 17.469 -15.984 -37 1 46.59 2 PRO B C 1
ATOM 913 O O . PRO B 1 2 ? 18.156 -16.609 -36.188 1 46.59 2 PRO B O 1
ATOM 916 N N . SER B 1 3 ? 18.281 -14.82 -37.188 1 39.59 3 SER B N 1
ATOM 917 C CA . SER B 1 3 ? 19.047 -13.984 -36.281 1 39.59 3 SER B CA 1
ATOM 918 C C . SER B 1 3 ? 18.266 -13.758 -34.969 1 39.59 3 SER B C 1
ATOM 920 O O . SER B 1 3 ? 17.281 -13.023 -34.938 1 39.59 3 SER B O 1
ATOM 922 N N . ASN B 1 4 ? 17.906 -14.758 -34.156 1 45.19 4 ASN B N 1
ATOM 923 C CA . ASN B 1 4 ? 17.312 -14.906 -32.844 1 45.19 4 ASN B CA 1
ATOM 924 C C . ASN B 1 4 ? 18 -14.016 -31.797 1 45.19 4 ASN B C 1
ATOM 926 O O . ASN B 1 4 ? 19.016 -14.406 -31.219 1 45.19 4 ASN B O 1
ATOM 930 N N . SER B 1 5 ? 18.281 -12.719 -32.125 1 46.72 5 SER B N 1
ATOM 931 C CA . SER B 1 5 ? 19.219 -11.711 -31.625 1 46.72 5 SER B CA 1
ATOM 932 C C . SER B 1 5 ? 19.078 -11.547 -30.109 1 46.72 5 SER B C 1
ATOM 934 O O . SER B 1 5 ? 17.984 -11.664 -29.562 1 46.72 5 SER B O 1
ATOM 936 N N . GLY B 1 6 ? 20.109 -11.664 -29.312 1 52.06 6 GLY B N 1
ATOM 937 C CA . GLY B 1 6 ? 20.453 -11.359 -27.938 1 52.06 6 GLY B CA 1
ATOM 938 C C . GLY B 1 6 ? 19.703 -10.18 -27.375 1 52.06 6 GLY B C 1
ATOM 939 O O . GLY B 1 6 ? 19.547 -10.047 -26.156 1 52.06 6 GLY B O 1
ATOM 940 N N . ASP B 1 7 ? 19.469 -9.258 -28.172 1 52.25 7 ASP B N 1
ATOM 941 C CA . ASP B 1 7 ? 18.734 -8.062 -27.766 1 52.25 7 ASP B CA 1
ATOM 942 C C . ASP B 1 7 ? 17.281 -8.391 -27.422 1 52.25 7 ASP B C 1
ATOM 944 O O . ASP B 1 7 ? 16.703 -7.77 -26.547 1 52.25 7 ASP B O 1
ATOM 948 N N . ASP B 1 8 ? 16.719 -9.281 -28.094 1 53.94 8 ASP B N 1
ATOM 949 C CA . ASP B 1 8 ? 15.352 -9.688 -27.766 1 53.94 8 ASP B CA 1
ATOM 950 C C . ASP B 1 8 ? 15.305 -10.375 -26.406 1 53.94 8 ASP B C 1
ATOM 952 O O . ASP B 1 8 ? 14.336 -10.211 -25.656 1 53.94 8 ASP B O 1
ATOM 956 N N . ASN B 1 9 ? 16.344 -11.133 -26.078 1 56.31 9 ASN B N 1
ATOM 957 C CA . ASN B 1 9 ? 16.359 -11.766 -24.766 1 56.31 9 ASN B CA 1
ATOM 958 C C . ASN B 1 9 ? 16.547 -10.734 -23.656 1 56.31 9 ASN B C 1
ATOM 960 O O . ASN B 1 9 ? 15.93 -10.844 -22.594 1 56.31 9 ASN B O 1
ATOM 964 N N . VAL B 1 10 ? 17.531 -9.875 -23.875 1 51.84 10 VAL B N 1
ATOM 965 C CA . VAL B 1 10 ? 17.734 -8.844 -22.875 1 51.84 10 VAL B CA 1
ATOM 966 C C . VAL B 1 10 ? 16.516 -7.941 -22.781 1 51.84 10 VAL B C 1
ATOM 968 O O . VAL B 1 10 ? 16.141 -7.5 -21.688 1 51.84 10 VAL B O 1
ATOM 971 N N . LEU B 1 11 ? 15.992 -7.504 -23.922 1 48.94 11 LEU B N 1
ATOM 972 C CA . LEU B 1 11 ? 14.75 -6.73 -23.859 1 48.94 11 LEU B CA 1
ATOM 973 C C . LEU B 1 11 ? 13.641 -7.535 -23.188 1 48.94 11 LEU B C 1
ATOM 975 O O . LEU B 1 11 ? 12.852 -6.984 -22.422 1 48.94 11 LEU B O 1
ATOM 979 N N . GLN B 1 12 ? 13.469 -8.758 -23.516 1 56.62 12 GLN B N 1
ATOM 980 C CA . GLN B 1 12 ? 12.5 -9.586 -22.797 1 56.62 12 GLN B CA 1
ATOM 981 C C . GLN B 1 12 ? 12.836 -9.672 -21.312 1 56.62 12 GLN B C 1
ATOM 983 O O . GLN B 1 12 ? 11.938 -9.617 -20.469 1 56.62 12 GLN B O 1
ATOM 988 N N . VAL B 1 13 ? 14.109 -9.875 -21.016 1 54.69 13 VAL B N 1
ATOM 989 C CA . VAL B 1 13 ? 14.555 -9.867 -19.625 1 54.69 13 VAL B CA 1
ATOM 990 C C . VAL B 1 13 ? 14.367 -8.477 -19.031 1 54.69 13 VAL B C 1
ATOM 992 O O . VAL B 1 13 ? 13.922 -8.336 -17.891 1 54.69 13 VAL B O 1
ATOM 995 N N . LEU B 1 14 ? 14.828 -7.48 -19.734 1 50.28 14 LEU B N 1
ATOM 996 C CA . LEU B 1 14 ? 14.641 -6.113 -19.266 1 50.28 14 LEU B CA 1
ATOM 997 C C . LEU B 1 14 ? 13.156 -5.781 -19.125 1 50.28 14 LEU B C 1
ATOM 999 O O . LEU B 1 14 ? 12.742 -5.172 -18.141 1 50.28 14 LEU B O 1
ATOM 1003 N N . ILE B 1 15 ? 12.383 -6.023 -20.125 1 53.47 15 ILE B N 1
ATOM 1004 C CA . ILE B 1 15 ? 10.938 -5.816 -20.047 1 53.47 15 ILE B CA 1
ATOM 1005 C C . ILE B 1 15 ? 10.352 -6.66 -18.922 1 53.47 15 ILE B C 1
ATOM 1007 O O . ILE B 1 15 ? 9.5 -6.188 -18.156 1 53.47 15 ILE B O 1
ATOM 1011 N N . LYS B 1 16 ? 10.82 -7.891 -18.844 1 55.31 16 LYS B N 1
ATOM 1012 C CA . LYS B 1 16 ? 10.383 -8.766 -17.766 1 55.31 16 LYS B CA 1
ATOM 1013 C C . LYS B 1 16 ? 10.82 -8.211 -16.406 1 55.31 16 LYS B C 1
ATOM 1015 O O . LYS B 1 16 ? 10.047 -8.219 -15.453 1 55.31 16 LYS B O 1
ATOM 1020 N N . ASN B 1 17 ? 12.188 -7.836 -16.5 1 53.19 17 ASN B N 1
ATOM 1021 C CA . ASN B 1 17 ? 12.734 -7.32 -15.25 1 53.19 17 ASN B CA 1
ATOM 1022 C C . ASN B 1 17 ? 12.266 -5.891 -14.984 1 53.19 17 ASN B C 1
ATOM 1024 O O . ASN B 1 17 ? 12.016 -5.52 -13.836 1 53.19 17 ASN B O 1
ATOM 1028 N N . PHE B 1 18 ? 12.469 -5.121 -16.031 1 54 18 PHE B N 1
ATOM 1029 C CA . PHE B 1 18 ? 11.984 -3.752 -15.898 1 54 18 PHE B CA 1
ATOM 1030 C C . PHE B 1 18 ? 10.523 -3.734 -15.461 1 54 18 PHE B C 1
ATOM 1032 O O . PHE B 1 18 ? 10.125 -2.926 -14.625 1 54 18 PHE B O 1
ATOM 1039 N N . ASP B 1 19 ? 9.75 -4.609 -16.141 1 59.53 19 ASP B N 1
ATOM 1040 C CA . ASP B 1 19 ? 8.312 -4.652 -15.875 1 59.53 19 ASP B CA 1
ATOM 1041 C C . ASP B 1 19 ? 8.039 -5.055 -14.43 1 59.53 19 ASP B C 1
ATOM 1043 O O . ASP B 1 19 ? 7.137 -4.512 -13.789 1 59.53 19 ASP B O 1
ATOM 1047 N N . VAL B 1 20 ? 9.094 -5.793 -13.992 1 67.62 20 VAL B N 1
ATOM 1048 C CA . VAL B 1 20 ? 8.844 -6.355 -12.672 1 67.62 20 VAL B CA 1
ATOM 1049 C C . VAL B 1 20 ? 9.148 -5.316 -11.594 1 67.62 20 VAL B C 1
ATOM 1051 O O . VAL B 1 20 ? 8.484 -5.266 -10.555 1 67.62 20 VAL B O 1
ATOM 1054 N N . LEU B 1 21 ? 10.109 -4.383 -11.992 1 78.88 21 LEU B N 1
ATOM 1055 C CA . LEU B 1 21 ? 10.555 -3.455 -10.953 1 78.88 21 LEU B CA 1
ATOM 1056 C C . LEU B 1 21 ? 9.906 -2.088 -11.133 1 78.88 21 LEU B C 1
ATOM 1058 O O . LEU B 1 21 ? 9.859 -1.288 -10.195 1 78.88 21 LEU B O 1
ATOM 1062 N N . ALA B 1 22 ? 9.469 -1.783 -12.359 1 85.94 22 ALA B N 1
ATOM 1063 C CA . ALA B 1 22 ? 8.93 -0.452 -12.633 1 85.94 22 ALA B CA 1
ATOM 1064 C C . ALA B 1 22 ? 7.742 -0.144 -11.727 1 85.94 22 ALA B C 1
ATOM 1066 O O . ALA B 1 22 ? 7.672 0.929 -11.125 1 85.94 22 ALA B O 1
ATOM 1067 N N . LEU B 1 23 ? 6.949 -1.105 -11.609 1 90.19 23 LEU B N 1
ATOM 1068 C CA . LEU B 1 23 ? 5.73 -0.876 -10.844 1 90.19 23 LEU B CA 1
ATOM 1069 C C . LEU B 1 23 ? 6.051 -0.659 -9.367 1 90.19 23 LEU B C 1
ATOM 1071 O O . LEU B 1 23 ? 5.652 0.352 -8.781 1 90.19 23 LEU B O 1
ATOM 1075 N N . PRO B 1 24 ? 6.949 -1.426 -8.82 1 92.62 24 PRO B N 1
ATOM 1076 C CA . PRO B 1 24 ? 7.262 -1.19 -7.41 1 92.62 24 PRO B CA 1
ATOM 1077 C C . PRO B 1 24 ? 8.062 0.093 -7.188 1 92.62 24 PRO B C 1
ATOM 1079 O O . PRO B 1 24 ? 7.926 0.735 -6.145 1 92.62 24 PRO B O 1
ATOM 1082 N N . LEU B 1 25 ? 8.852 0.464 -8.102 1 94.31 25 LEU B N 1
ATOM 1083 C CA . LEU B 1 25 ? 9.609 1.7 -7.961 1 94.31 25 LEU B CA 1
ATOM 1084 C C . LEU B 1 25 ? 8.688 2.908 -7.91 1 94.31 25 LEU B C 1
ATOM 1086 O O . LEU B 1 25 ? 8.805 3.754 -7.023 1 94.31 25 LEU B O 1
ATOM 1090 N N . VAL B 1 26 ? 7.715 2.924 -8.766 1 95.62 26 VAL B N 1
ATOM 1091 C CA . VAL B 1 26 ? 6.84 4.086 -8.859 1 95.62 26 VAL B CA 1
ATOM 1092 C C . VAL B 1 26 ? 5.715 3.973 -7.832 1 95.62 26 VAL B C 1
ATOM 1094 O O . VAL B 1 26 ? 5.285 4.977 -7.262 1 95.62 26 VAL B O 1
ATOM 1097 N N . ALA B 1 27 ? 5.27 2.795 -7.566 1 97.31 27 ALA B N 1
ATOM 1098 C CA . ALA B 1 27 ? 4.078 2.594 -6.746 1 97.31 27 ALA B CA 1
ATOM 1099 C C . ALA B 1 27 ? 4.434 2.537 -5.266 1 97.31 27 ALA B C 1
ATOM 1101 O O . ALA B 1 27 ? 3.578 2.768 -4.406 1 97.31 27 ALA B O 1
ATOM 1102 N N . LEU B 1 28 ? 5.75 2.23 -4.988 1 97.81 28 LEU B N 1
ATOM 1103 C CA . LEU B 1 28 ? 6.098 2.021 -3.588 1 97.81 28 LEU B CA 1
ATOM 1104 C C . LEU B 1 28 ? 7.281 2.895 -3.184 1 97.81 28 LEU B C 1
ATOM 1106 O O . LEU B 1 28 ? 7.184 3.682 -2.24 1 97.81 28 LEU B O 1
ATOM 1110 N N . VAL B 1 29 ? 8.32 2.9 -3.9 1 97.44 29 VAL B N 1
ATOM 1111 C CA . VAL B 1 29 ? 9.547 3.568 -3.471 1 97.44 29 VAL B CA 1
ATOM 1112 C C . VAL B 1 29 ? 9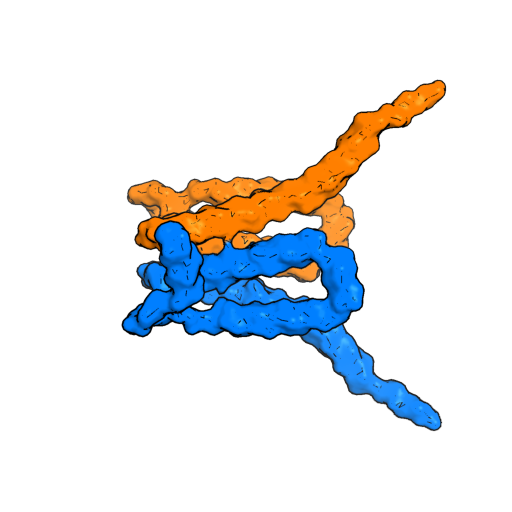.336 5.082 -3.473 1 97.44 29 VAL B C 1
ATOM 1114 O O . VAL B 1 29 ? 9.594 5.75 -2.469 1 97.44 29 VAL B O 1
ATOM 1117 N N . TYR B 1 30 ? 8.844 5.562 -4.5 1 98 30 TYR B N 1
ATOM 1118 C CA . TYR B 1 30 ? 8.688 7.008 -4.594 1 98 30 TYR B CA 1
ATOM 1119 C C . TYR B 1 30 ? 7.68 7.516 -3.564 1 98 30 TYR B C 1
ATOM 1121 O O . TYR B 1 30 ? 7.98 8.43 -2.797 1 98 30 TYR B O 1
ATOM 1129 N N . PRO B 1 31 ? 6.465 6.953 -3.561 1 98.12 31 PRO B N 1
ATOM 1130 C CA . PRO B 1 31 ? 5.516 7.418 -2.545 1 98.12 31 PRO B CA 1
ATOM 1131 C C . PRO B 1 31 ? 6.043 7.242 -1.122 1 98.12 31 PRO B C 1
ATOM 1133 O O . PRO B 1 31 ? 5.711 8.031 -0.235 1 98.12 31 PRO B O 1
ATOM 1136 N N . LEU B 1 32 ? 6.824 6.238 -0.924 1 98.19 32 LEU B N 1
ATOM 1137 C CA . LEU B 1 32 ? 7.457 6.039 0.376 1 98.19 32 LEU B CA 1
ATOM 1138 C C . LEU B 1 32 ? 8.352 7.219 0.728 1 98.19 32 LEU B C 1
ATOM 1140 O O . LEU B 1 32 ? 8.227 7.809 1.805 1 98.19 32 LEU B O 1
ATOM 1144 N N . TYR B 1 33 ? 9.156 7.512 -0.126 1 98.06 33 TYR B N 1
ATOM 1145 C CA . TYR B 1 33 ? 10.07 8.633 0.055 1 98.06 33 TYR B CA 1
ATOM 1146 C C . TYR B 1 33 ? 9.305 9.945 0.219 1 98.06 33 TYR B C 1
ATOM 1148 O O . TYR B 1 33 ? 9.586 10.719 1.137 1 98.06 33 TYR B O 1
ATOM 1156 N N . ALA B 1 34 ? 8.391 10.219 -0.59 1 97.56 34 ALA B N 1
ATOM 1157 C CA . ALA B 1 34 ? 7.609 11.453 -0.576 1 97.56 34 ALA B CA 1
ATOM 1158 C C . ALA B 1 34 ? 6.762 11.555 0.688 1 97.56 34 ALA B C 1
ATOM 1160 O O . ALA B 1 34 ? 6.543 12.648 1.213 1 97.56 34 ALA B O 1
ATOM 1161 N N . SER B 1 35 ? 6.285 10.43 1.205 1 98.19 35 SER B N 1
ATOM 1162 C CA . SER B 1 35 ? 5.504 10.422 2.438 1 98.19 35 SER B CA 1
ATOM 1163 C C . SER B 1 35 ? 6.367 10.781 3.643 1 98.19 35 SER B C 1
ATOM 1165 O O . SER B 1 35 ? 5.922 11.5 4.539 1 98.19 35 SER B O 1
ATOM 1167 N N . VAL B 1 36 ? 7.574 10.289 3.66 1 97.5 36 VAL B N 1
ATOM 1168 C CA . VAL B 1 36 ? 8.492 10.633 4.742 1 97.5 36 VAL B CA 1
ATOM 1169 C C . VAL B 1 36 ? 8.758 12.141 4.727 1 97.5 36 VAL B C 1
ATOM 1171 O O . VAL B 1 36 ? 8.719 12.789 5.773 1 97.5 36 VAL B O 1
ATOM 1174 N N . LYS B 1 37 ? 8.977 12.648 3.584 1 97.25 37 LYS B N 1
ATOM 1175 C CA . LYS B 1 37 ? 9.195 14.086 3.453 1 97.25 37 LYS B CA 1
ATOM 1176 C C . LYS B 1 37 ? 7.965 14.875 3.895 1 97.25 37 LYS B C 1
ATOM 1178 O O . LYS B 1 37 ? 8.086 15.891 4.574 1 97.25 37 LYS B O 1
ATOM 1183 N N . ALA B 1 38 ? 6.785 14.398 3.475 1 96.25 38 ALA B N 1
ATOM 1184 C CA . ALA B 1 38 ? 5.547 15.07 3.859 1 96.25 38 ALA B CA 1
ATOM 1185 C C . ALA B 1 38 ? 5.395 15.109 5.379 1 96.25 38 ALA B C 1
ATOM 1187 O O . ALA B 1 38 ? 4.977 16.125 5.938 1 96.25 38 ALA B O 1
ATOM 1188 N N . ILE B 1 39 ? 5.746 14.062 5.992 1 95.88 39 ILE B N 1
ATOM 1189 C CA . ILE B 1 39 ? 5.676 14.008 7.445 1 95.88 39 ILE B CA 1
ATOM 1190 C C . ILE B 1 39 ? 6.621 15.047 8.047 1 95.88 39 ILE B C 1
ATOM 1192 O O . ILE B 1 39 ? 6.273 15.719 9.023 1 95.88 39 ILE B O 1
ATOM 1196 N N . GLU B 1 40 ? 7.738 15.211 7.48 1 95.75 40 GLU B N 1
ATOM 1197 C CA . GLU B 1 40 ? 8.766 16.109 8.008 1 95.75 40 GLU B CA 1
ATOM 1198 C C . GLU B 1 40 ? 8.367 17.578 7.812 1 95.75 40 GLU B C 1
ATOM 1200 O O . GLU B 1 40 ? 8.648 18.406 8.672 1 95.75 40 GLU B O 1
ATOM 1205 N N . THR B 1 41 ? 7.707 17.875 6.742 1 94.94 41 THR B N 1
ATOM 1206 C CA . THR B 1 41 ? 7.391 19.266 6.41 1 94.94 41 THR B CA 1
ATOM 1207 C C . THR B 1 41 ? 6.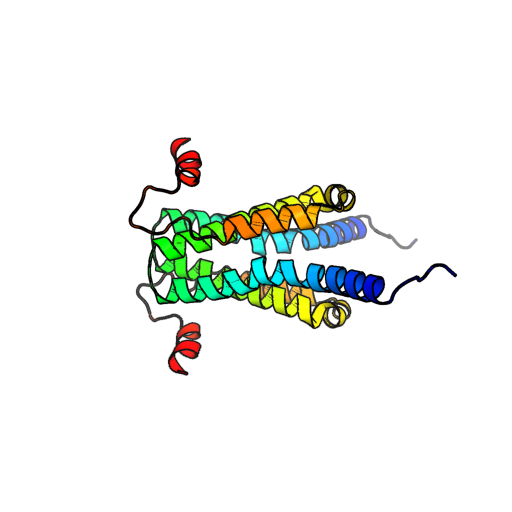18 19.734 7.203 1 94.94 41 THR B C 1
ATOM 1209 O O . THR B 1 41 ? 5.926 20.938 7.293 1 94.94 41 THR B O 1
ATOM 1212 N N . LYS B 1 42 ? 5.383 18.875 7.77 1 93.69 42 LYS B N 1
ATOM 1213 C CA . LYS B 1 42 ? 4.195 19.172 8.562 1 93.69 42 LYS B CA 1
ATOM 1214 C C . LYS B 1 42 ? 3.223 20.062 7.781 1 93.69 42 LYS B C 1
ATOM 1216 O O . LYS B 1 42 ? 2.668 21.016 8.32 1 93.69 42 LYS B O 1
ATOM 1221 N N . SER B 1 43 ? 3.09 19.797 6.461 1 93 43 SER B N 1
ATOM 1222 C CA . SER B 1 43 ? 2.117 20.453 5.598 1 93 43 SER B CA 1
ATOM 1223 C C . SER B 1 43 ? 0.88 19.594 5.391 1 93 43 SER B C 1
ATOM 1225 O O . SER B 1 43 ? 0.981 18.453 4.914 1 93 43 SER B O 1
ATOM 1227 N N . LEU B 1 44 ? -0.21 20.141 5.734 1 94.12 44 LEU B N 1
ATOM 1228 C CA . LEU B 1 44 ? -1.461 19.406 5.57 1 94.12 44 LEU B CA 1
ATOM 1229 C C . LEU B 1 44 ? -1.707 19.062 4.105 1 94.12 44 LEU B C 1
ATOM 1231 O O . LEU B 1 44 ? -2.221 17.984 3.789 1 94.12 44 LEU B O 1
ATOM 1235 N N . ALA B 1 45 ? -1.33 19.984 3.246 1 94 45 ALA B N 1
ATOM 1236 C CA . ALA B 1 45 ? -1.539 19.766 1.815 1 94 45 ALA B CA 1
ATOM 1237 C C . ALA B 1 45 ? -0.695 18.609 1.309 1 94 45 ALA B C 1
ATOM 1239 O O . ALA B 1 45 ? -1.179 17.766 0.544 1 94 45 ALA B O 1
ATOM 1240 N N . GLU B 1 46 ? 0.557 18.516 1.753 1 96 46 GLU B N 1
ATOM 1241 C CA . GLU B 1 46 ? 1.442 17.422 1.362 1 96 46 GLU B CA 1
ATOM 1242 C C . GLU B 1 46 ? 0.974 16.094 1.952 1 96 46 GLU B C 1
ATOM 1244 O O . GLU B 1 46 ? 0.988 15.07 1.271 1 96 46 GLU B O 1
ATOM 1249 N N . ASP B 1 47 ? 0.543 16.234 3.219 1 96.81 47 ASP B N 1
ATOM 1250 C CA . ASP B 1 47 ? 0.036 15.023 3.861 1 96.81 47 ASP B CA 1
ATOM 1251 C C . ASP B 1 47 ? -1.194 14.492 3.131 1 96.81 47 ASP B C 1
ATOM 1253 O O . ASP B 1 47 ? -1.322 13.281 2.924 1 96.81 47 ASP B O 1
ATOM 1257 N N . GLU B 1 48 ? -2.096 15.414 2.773 1 96.62 48 GLU B N 1
ATOM 1258 C CA . GLU B 1 48 ? -3.309 15.016 2.066 1 96.62 48 GLU B CA 1
ATOM 1259 C C . GLU B 1 48 ? -2.979 14.359 0.731 1 96.62 48 GLU B C 1
ATOM 1261 O O . GLU B 1 48 ? -3.623 13.383 0.339 1 96.62 48 GLU B O 1
ATOM 1266 N N . GLN B 1 49 ? -2.01 14.875 0.035 1 96.56 49 GLN B N 1
ATOM 1267 C CA . GLN B 1 49 ? -1.612 14.32 -1.253 1 96.56 49 GLN B CA 1
ATOM 1268 C C . GLN B 1 49 ? -1.224 12.852 -1.119 1 96.56 49 GLN B C 1
ATOM 1270 O O . GLN B 1 49 ? -1.747 11.992 -1.838 1 96.56 49 GLN B O 1
ATOM 1275 N N . TRP B 1 50 ? -0.355 12.602 -0.213 1 98.25 50 TRP B N 1
ATOM 1276 C CA . TRP B 1 50 ? 0.217 11.258 -0.164 1 98.25 50 TRP B CA 1
ATOM 1277 C C . TRP B 1 50 ? -0.721 10.289 0.549 1 98.25 50 TRP B C 1
ATOM 1279 O O . TRP B 1 50 ? -0.775 9.109 0.213 1 98.25 50 TRP B O 1
ATOM 1289 N N . LEU B 1 51 ? -1.565 10.758 1.475 1 98.44 51 LEU B N 1
ATOM 1290 C CA . LEU B 1 51 ? -2.605 9.891 2.023 1 98.44 51 LEU B CA 1
ATOM 1291 C C . LEU B 1 51 ? -3.627 9.523 0.954 1 98.44 51 LEU B C 1
ATOM 1293 O O . LEU B 1 51 ? -4.086 8.383 0.894 1 98.44 51 LEU B O 1
ATOM 1297 N N . THR B 1 52 ? -3.998 10.523 0.147 1 98.06 52 THR B N 1
ATOM 1298 C CA . THR B 1 52 ? -4.926 10.25 -0.944 1 98.06 52 THR B CA 1
ATOM 1299 C C . THR B 1 52 ? -4.34 9.227 -1.909 1 98.06 52 THR B C 1
ATOM 1301 O O . THR B 1 52 ? -5.039 8.32 -2.363 1 98.06 52 THR B O 1
ATOM 1304 N N . TYR B 1 53 ? -3.08 9.375 -2.236 1 98 53 TYR B N 1
ATOM 1305 C CA . TYR B 1 53 ? -2.408 8.398 -3.086 1 98 53 TYR B CA 1
ATOM 1306 C C . TYR B 1 53 ? -2.559 6.988 -2.521 1 98 53 TYR B C 1
ATOM 1308 O O . TYR B 1 53 ? -2.951 6.066 -3.238 1 98 53 TYR B O 1
ATOM 1316 N N . TRP B 1 54 ? -2.178 6.797 -1.203 1 98.56 54 TRP B N 1
ATOM 1317 C CA . TRP B 1 54 ? -2.195 5.48 -0.58 1 98.56 54 TRP B CA 1
ATOM 1318 C C . TRP B 1 54 ? -3.611 4.918 -0.53 1 98.56 54 TRP B C 1
ATOM 1320 O O . TRP B 1 54 ? -3.812 3.709 -0.668 1 98.56 54 TRP B O 1
ATOM 1330 N N . VAL B 1 55 ? -4.621 5.801 -0.331 1 98.44 55 VAL B N 1
ATOM 1331 C CA . VAL B 1 55 ? -6.02 5.383 -0.333 1 98.44 55 VAL B CA 1
ATOM 1332 C C . VAL B 1 55 ? -6.395 4.84 -1.71 1 98.44 55 VAL B C 1
ATOM 1334 O O . VAL B 1 55 ? -6.973 3.756 -1.82 1 98.44 55 VAL B O 1
ATOM 1337 N N . LEU B 1 56 ? -6.043 5.531 -2.742 1 98.19 56 LEU B N 1
ATOM 1338 C CA . LEU B 1 56 ? -6.359 5.105 -4.102 1 98.19 56 LEU B CA 1
ATOM 1339 C C . LEU B 1 56 ? -5.59 3.84 -4.465 1 98.19 56 LEU B C 1
ATOM 1341 O O . LEU B 1 56 ? -6.125 2.957 -5.141 1 98.19 56 LEU B O 1
ATOM 1345 N N . TYR B 1 57 ? -4.355 3.803 -4.027 1 98.31 57 TYR B N 1
ATOM 1346 C CA . TYR B 1 57 ? -3.562 2.592 -4.207 1 98.31 57 TYR B CA 1
ATOM 1347 C C . TYR B 1 57 ? -4.238 1.395 -3.545 1 98.31 57 TYR B C 1
ATOM 1349 O O . TYR B 1 57 ? -4.281 0.304 -4.117 1 98.31 57 TYR B O 1
ATOM 1357 N N . ALA B 1 58 ? -4.758 1.558 -2.322 1 98.31 58 ALA B N 1
ATOM 1358 C CA . ALA B 1 58 ? -5.453 0.496 -1.602 1 98.31 58 ALA B CA 1
ATOM 1359 C C . ALA B 1 58 ? -6.715 0.063 -2.348 1 98.31 58 ALA B C 1
ATOM 1361 O O . ALA B 1 58 ? -7.023 -1.129 -2.412 1 98.31 58 ALA B O 1
ATOM 1362 N N . ILE B 1 59 ? -7.43 1.016 -2.928 1 97.88 59 ILE B N 1
ATOM 1363 C CA . ILE B 1 59 ? -8.641 0.706 -3.684 1 97.88 59 ILE B CA 1
ATOM 1364 C C . ILE B 1 59 ? -8.281 -0.122 -4.918 1 97.88 59 ILE B C 1
ATOM 1366 O O . ILE B 1 59 ? -8.938 -1.125 -5.211 1 97.88 59 ILE B O 1
ATOM 1370 N N . ILE B 1 60 ? -7.242 0.272 -5.609 1 97.06 60 ILE B N 1
ATOM 1371 C CA . ILE B 1 60 ? -6.781 -0.47 -6.777 1 97.06 60 ILE B CA 1
ATOM 1372 C C . ILE B 1 60 ? -6.363 -1.879 -6.359 1 97.06 60 ILE B C 1
ATOM 1374 O O . ILE B 1 60 ? -6.699 -2.855 -7.035 1 97.06 60 ILE B O 1
ATOM 1378 N N . SER B 1 61 ? -5.598 -2.031 -5.199 1 96.06 61 SER B N 1
ATOM 1379 C CA . SER B 1 61 ? -5.141 -3.326 -4.707 1 96.06 61 SER B CA 1
ATOM 1380 C C . SER B 1 61 ? -6.316 -4.227 -4.348 1 96.06 61 SER B C 1
ATOM 1382 O O . SER B 1 61 ? -6.297 -5.426 -4.637 1 96.06 61 SER B O 1
ATOM 1384 N N . LEU B 1 62 ? -7.359 -3.676 -3.758 1 94.94 62 LEU B N 1
ATOM 1385 C CA . LEU B 1 62 ? -8.555 -4.434 -3.404 1 94.94 62 LEU B CA 1
ATOM 1386 C C . LEU B 1 62 ? -9.305 -4.875 -4.656 1 94.94 62 LEU B C 1
ATOM 1388 O O . LEU B 1 62 ? -9.789 -6.008 -4.727 1 94.94 62 LEU B O 1
ATOM 1392 N N . PHE B 1 63 ? -9.422 -3.967 -5.633 1 95 63 PHE B N 1
ATOM 1393 C CA . PHE B 1 63 ? -10.023 -4.297 -6.918 1 95 63 PHE B CA 1
ATOM 1394 C C . PHE B 1 63 ? -9.32 -5.484 -7.559 1 95 63 PHE B C 1
ATOM 1396 O O . PHE B 1 63 ? -9.969 -6.406 -8.055 1 95 63 PHE B O 1
ATOM 1403 N N . GLU B 1 64 ? -8 -5.457 -7.5 1 93.56 64 GLU B N 1
ATOM 1404 C CA . GLU B 1 64 ? -7.207 -6.543 -8.07 1 93.56 64 GLU B CA 1
ATOM 1405 C C . GLU B 1 64 ? -7.453 -7.855 -7.336 1 93.56 64 GLU B C 1
ATOM 1407 O O . GLU B 1 64 ? -7.457 -8.922 -7.945 1 93.56 64 GLU B O 1
ATOM 1412 N N . LEU B 1 65 ? -7.609 -7.75 -6.047 1 89.94 65 LEU B N 1
ATOM 1413 C CA . LEU B 1 65 ? -7.859 -8.938 -5.242 1 89.94 65 LEU B CA 1
ATOM 1414 C C . LEU B 1 65 ? -9.203 -9.562 -5.59 1 89.94 65 LEU B C 1
ATOM 1416 O O . LEU B 1 65 ? -9.32 -10.781 -5.727 1 89.94 65 LEU B O 1
ATOM 1420 N N . ILE B 1 66 ? -10.203 -8.758 -5.781 1 90.62 66 ILE B N 1
ATOM 1421 C CA . ILE B 1 66 ? -11.555 -9.203 -6.074 1 90.62 66 ILE B CA 1
ATOM 1422 C C . ILE B 1 66 ? -11.625 -9.766 -7.492 1 90.62 66 ILE B C 1
ATOM 1424 O O . ILE B 1 66 ? -12.258 -10.789 -7.73 1 90.62 66 ILE B O 1
ATOM 1428 N N . PHE B 1 67 ? -10.961 -9.156 -8.398 1 92 67 PHE B N 1
ATOM 1429 C CA . PHE B 1 67 ? -11.039 -9.523 -9.812 1 92 67 PHE B CA 1
ATOM 1430 C C . PHE B 1 67 ? -9.766 -10.234 -10.258 1 92 67 PHE B C 1
ATOM 1432 O O . PHE B 1 67 ? -9.352 -10.102 -11.406 1 92 67 PHE B O 1
ATOM 1439 N N . SER B 1 68 ? -9.125 -10.938 -9.328 1 87.25 68 SER B N 1
ATOM 1440 C CA . SER B 1 68 ? -7.82 -11.531 -9.594 1 87.25 68 SER B CA 1
ATOM 1441 C C . SER B 1 68 ? -7.879 -12.477 -10.789 1 87.25 68 SER B C 1
ATOM 1443 O O . SER B 1 68 ? -7.023 -12.422 -11.672 1 87.25 68 SER B O 1
ATOM 1445 N N . LYS B 1 69 ? -8.836 -13.336 -11 1 88.69 69 LYS B N 1
ATOM 1446 C CA . LYS B 1 69 ? -8.969 -14.289 -12.102 1 88.69 69 LYS B CA 1
ATOM 1447 C C . LYS B 1 69 ? -9.203 -13.562 -13.422 1 88.69 69 LYS B C 1
ATOM 1449 O O . LYS B 1 69 ? -8.602 -13.914 -14.438 1 88.69 69 LYS B O 1
ATOM 1454 N N . LEU B 1 70 ? -10.094 -12.594 -13.352 1 90.75 70 LEU B N 1
ATOM 1455 C CA . LEU B 1 70 ? -10.414 -11.82 -14.547 1 90.75 70 LEU B CA 1
ATOM 1456 C C . LEU B 1 70 ? -9.203 -11.039 -15.031 1 90.75 70 LEU B C 1
ATOM 1458 O O . LEU B 1 70 ? -8.914 -11 -16.234 1 90.75 70 LEU B O 1
ATOM 1462 N N . LEU B 1 71 ? -8.531 -10.477 -14.125 1 89.94 71 LEU B N 1
ATOM 1463 C CA . LEU B 1 71 ? -7.391 -9.641 -14.477 1 89.94 71 LEU B CA 1
ATOM 1464 C C . LEU B 1 71 ? -6.23 -10.492 -14.984 1 89.94 71 LEU B C 1
ATOM 1466 O O . LEU B 1 71 ? -5.422 -10.023 -15.789 1 89.94 71 LEU B O 1
ATOM 1470 N N . ASP B 1 72 ? -6.215 -11.727 -14.547 1 87.19 72 ASP B N 1
ATOM 1471 C CA . ASP B 1 72 ? -5.168 -12.633 -15.016 1 87.19 72 ASP B CA 1
ATOM 1472 C C . ASP B 1 72 ? -5.305 -12.906 -16.516 1 87.19 72 ASP B C 1
ATOM 1474 O O . ASP B 1 72 ? -4.316 -13.203 -17.188 1 87.19 72 ASP B O 1
ATOM 1478 N N . TRP B 1 73 ? -6.48 -12.82 -17.031 1 89.44 73 TRP B N 1
ATOM 1479 C CA . TRP B 1 73 ? -6.734 -13.023 -18.453 1 89.44 73 TRP B CA 1
ATOM 1480 C C . TRP B 1 73 ? -6.375 -11.781 -19.25 1 89.44 73 TRP B C 1
ATOM 1482 O O . TRP B 1 73 ? -6.156 -11.859 -20.469 1 89.44 73 TRP B O 1
ATOM 1492 N N . PHE B 1 74 ? -6.285 -10.688 -18.609 1 89.56 74 PHE B N 1
ATOM 1493 C CA . PHE B 1 74 ? -5.941 -9.422 -19.266 1 89.56 74 PHE B CA 1
ATOM 1494 C C . PHE B 1 74 ? -4.469 -9.094 -19.047 1 89.56 74 PHE B C 1
ATOM 1496 O O . PHE B 1 74 ? -4.098 -8.508 -18.031 1 89.56 74 PHE B O 1
ATOM 1503 N N . PRO B 1 75 ? -3.615 -9.336 -20.078 1 86.06 75 PRO B N 1
ATOM 1504 C CA . PRO B 1 75 ? -2.178 -9.102 -19.938 1 86.06 75 PRO B CA 1
ATOM 1505 C C . PRO B 1 75 ? -1.825 -7.613 -19.922 1 86.06 75 PRO B C 1
ATOM 1507 O O . PRO B 1 75 ? -0.726 -7.238 -19.5 1 86.06 75 PRO B O 1
ATOM 1510 N N . ILE B 1 76 ? -2.742 -6.816 -20.172 1 89.88 76 ILE B N 1
ATOM 1511 C CA . ILE B 1 76 ? -2.438 -5.391 -20.25 1 89.88 76 ILE B CA 1
ATOM 1512 C C . ILE B 1 76 ? -2.674 -4.738 -18.891 1 89.88 76 ILE B C 1
ATOM 1514 O O . ILE B 1 76 ? -2.314 -3.578 -18.672 1 89.88 76 ILE B O 1
ATOM 1518 N N . TRP B 1 77 ? -3.172 -5.406 -17.938 1 90.31 77 TRP B N 1
ATOM 1519 C CA . TRP B 1 77 ? -3.566 -4.84 -16.656 1 90.31 77 TRP B CA 1
ATOM 1520 C C . TRP B 1 77 ? -2.383 -4.164 -15.969 1 90.31 77 TRP B C 1
ATOM 1522 O O . TRP B 1 77 ? -2.492 -3.023 -15.516 1 90.31 77 TRP B O 1
ATOM 1532 N N . PRO B 1 78 ? -1.211 -4.832 -15.961 1 89.38 78 PRO B N 1
ATOM 1533 C CA . PRO B 1 78 ? -0.101 -4.168 -15.273 1 89.38 78 PRO B CA 1
ATOM 1534 C C . PRO B 1 78 ? 0.276 -2.832 -15.906 1 89.38 78 PRO B C 1
ATOM 1536 O O . PRO B 1 78 ? 0.724 -1.917 -15.211 1 89.38 78 PRO B O 1
ATOM 1539 N N . PHE B 1 79 ? 0.021 -2.768 -17.125 1 89.56 79 PHE B N 1
ATOM 1540 C CA . PHE B 1 79 ? 0.332 -1.528 -17.828 1 89.56 79 PHE B CA 1
ATOM 1541 C C . PHE B 1 79 ? -0.682 -0.443 -17.484 1 89.56 79 PHE B C 1
ATOM 1543 O O . PHE B 1 79 ? -0.311 0.711 -17.266 1 89.56 79 PHE B O 1
ATOM 1550 N N . LEU B 1 80 ? -1.931 -0.794 -17.531 1 92.62 80 LEU B N 1
ATOM 1551 C CA . LEU B 1 80 ? -2.977 0.149 -17.156 1 92.62 80 LEU B CA 1
ATOM 1552 C C . LEU B 1 80 ? -2.777 0.628 -15.719 1 92.62 80 LEU B C 1
ATOM 1554 O O . LEU B 1 80 ? -2.906 1.822 -15.438 1 92.62 80 LEU B O 1
ATOM 1558 N N . LYS B 1 81 ? -2.402 -0.298 -14.875 1 94.62 81 LYS B N 1
ATOM 1559 C CA . LYS B 1 81 ? -2.129 0.033 -13.477 1 94.62 81 LYS B CA 1
ATOM 1560 C C . LYS B 1 81 ? -0.971 1.02 -13.367 1 94.62 81 LYS B C 1
ATOM 1562 O O . LYS B 1 81 ? -1.034 1.971 -12.578 1 94.62 81 LYS B O 1
ATOM 1567 N N . LEU B 1 82 ? 0.044 0.806 -14.117 1 93.62 82 LEU B N 1
ATOM 1568 C CA . LEU B 1 82 ? 1.213 1.678 -14.078 1 93.62 82 LEU B CA 1
ATOM 1569 C C . LEU B 1 82 ? 0.843 3.102 -14.484 1 93.62 82 LEU B C 1
ATOM 1571 O O . LEU B 1 82 ? 1.274 4.062 -13.844 1 93.62 82 LEU B O 1
ATOM 1575 N N . ILE B 1 83 ? 0.088 3.205 -15.469 1 94.31 83 ILE B N 1
ATOM 1576 C CA . ILE B 1 83 ? -0.356 4.52 -15.914 1 94.31 83 ILE B CA 1
ATOM 1577 C C . ILE B 1 83 ? -1.146 5.203 -14.805 1 94.31 83 ILE B C 1
ATOM 1579 O O . ILE B 1 83 ? -0.929 6.383 -14.516 1 94.31 83 ILE B O 1
ATOM 1583 N N . GLY B 1 84 ? -2.1 4.488 -14.258 1 95.69 84 GLY B N 1
ATOM 1584 C CA . GLY B 1 84 ? -2.852 5.023 -13.133 1 95.69 84 GLY B CA 1
ATOM 1585 C C . GLY B 1 84 ? -1.971 5.473 -11.984 1 95.69 84 GLY B C 1
ATOM 1586 O O . GLY B 1 84 ? -2.164 6.559 -11.438 1 95.69 84 GLY B O 1
ATOM 1587 N N . ILE B 1 85 ? -0.956 4.695 -11.672 1 96.75 85 ILE B N 1
ATOM 1588 C CA . ILE B 1 85 ? -0.048 5 -10.578 1 96.75 85 ILE B CA 1
ATOM 1589 C C . ILE B 1 85 ? 0.778 6.238 -10.914 1 96.75 85 ILE B C 1
ATOM 1591 O O . ILE B 1 85 ? 0.981 7.109 -10.062 1 96.75 85 ILE B O 1
ATOM 1595 N N . CYS B 1 86 ? 1.219 6.375 -12.086 1 95.25 86 CYS B N 1
ATOM 1596 C CA . CYS B 1 86 ? 1.985 7.543 -12.508 1 95.25 86 CYS B CA 1
ATOM 1597 C C . CYS B 1 86 ? 1.161 8.812 -12.367 1 95.25 86 CYS B C 1
ATOM 1599 O O . CYS B 1 86 ? 1.686 9.859 -11.977 1 95.25 86 CYS B O 1
ATOM 1601 N N . TRP B 1 87 ? -0.08 8.648 -12.68 1 95.69 87 TRP B N 1
ATOM 1602 C CA . TRP B 1 87 ? -0.98 9.789 -12.531 1 95.69 87 TRP B CA 1
ATOM 1603 C C . TRP B 1 87 ? -1.152 10.164 -11.062 1 95.69 87 TRP B C 1
ATOM 1605 O O . TRP B 1 87 ? -1.167 11.344 -10.711 1 95.69 87 TRP B O 1
ATOM 1615 N N . LEU B 1 88 ? -1.243 9.266 -10.242 1 95.81 88 LEU B N 1
ATOM 1616 C CA . LEU B 1 88 ? -1.513 9.477 -8.82 1 95.81 88 LEU B CA 1
ATOM 1617 C C . LEU B 1 88 ? -0.301 10.086 -8.125 1 95.81 88 LEU B C 1
ATOM 1619 O O . LEU B 1 88 ? -0.447 10.812 -7.141 1 95.81 88 LEU B O 1
ATOM 1623 N N . VAL B 1 89 ? 0.936 9.75 -8.555 1 95.5 89 VAL B N 1
ATOM 1624 C CA . VAL B 1 89 ? 2.135 10.195 -7.852 1 95.5 89 VAL B CA 1
ATOM 1625 C C . VAL B 1 89 ? 2.383 11.68 -8.141 1 95.5 89 VAL B C 1
ATOM 1627 O O . VAL B 1 89 ? 3.178 12.328 -7.457 1 95.5 89 VAL B O 1
ATOM 1630 N N . LEU B 1 90 ? 1.74 12.242 -9.055 1 91.25 90 LEU B N 1
ATOM 1631 C CA . LEU B 1 90 ? 1.851 13.672 -9.328 1 91.25 90 LEU B CA 1
ATOM 1632 C C . LEU B 1 90 ? 1.158 14.484 -8.234 1 91.25 90 LEU B C 1
ATOM 1634 O O . LEU B 1 90 ? 0.058 14.141 -7.801 1 91.25 90 LEU B O 1
ATOM 1638 N N . PRO B 1 91 ? 1.871 15.469 -7.676 1 86.69 91 PRO B N 1
ATOM 1639 C CA . PRO B 1 91 ? 1.254 16.297 -6.641 1 86.69 91 PRO B CA 1
ATOM 1640 C C . PRO B 1 91 ? -0.003 17.016 -7.129 1 86.69 91 PRO B C 1
ATOM 1642 O O . PRO B 1 91 ? 0.007 17.625 -8.203 1 86.69 91 PRO B O 1
ATOM 1645 N N . GLN B 1 92 ? -1.013 16.766 -6.523 1 82.62 92 GLN B N 1
ATOM 1646 C CA . GLN B 1 92 ? -2.289 17.359 -6.91 1 82.62 92 GLN B CA 1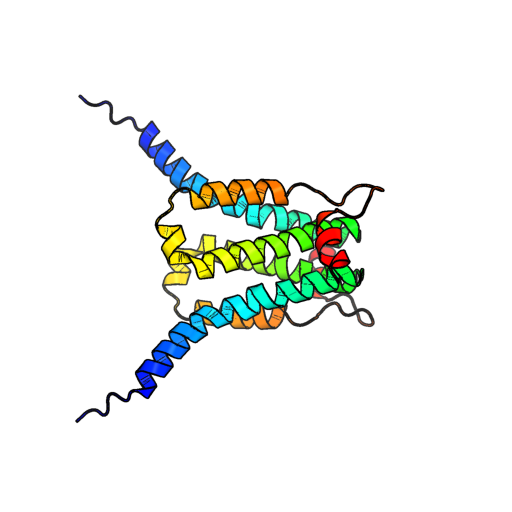
ATOM 1647 C C . GLN B 1 92 ? -2.729 18.422 -5.902 1 82.62 92 GLN B C 1
ATOM 1649 O O . GLN B 1 92 ? -3.547 19.281 -6.223 1 82.62 92 GLN B O 1
ATOM 1654 N N . PHE B 1 93 ? -2.264 18.344 -4.672 1 70.38 93 PHE B N 1
ATOM 1655 C CA . PHE B 1 93 ? -2.736 19.203 -3.592 1 70.38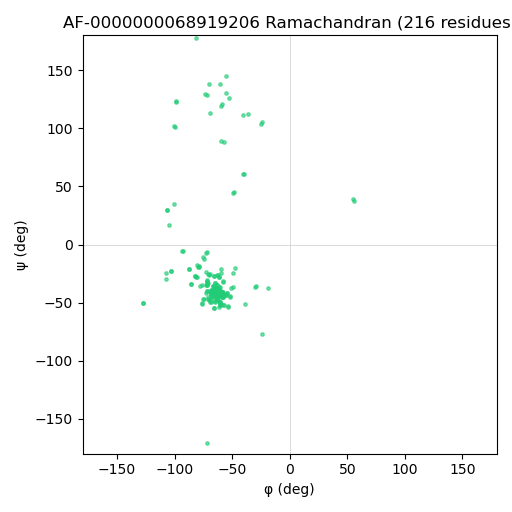 93 PHE B CA 1
ATOM 1656 C C . PHE B 1 93 ? -1.706 20.281 -3.266 1 70.38 93 PHE B C 1
ATOM 1658 O O . PHE B 1 93 ? -1.702 20.828 -2.16 1 70.38 93 PHE B O 1
ATOM 1665 N N . ASN B 1 94 ? -0.594 20.781 -3.949 1 59.72 94 ASN B N 1
ATOM 1666 C CA . ASN B 1 94 ? 0.347 21.844 -3.615 1 59.72 94 ASN B CA 1
ATOM 1667 C C . ASN B 1 94 ? -0.354 23.188 -3.488 1 59.72 94 ASN B C 1
ATOM 1669 O O . ASN B 1 94 ? 0.285 24.203 -3.193 1 59.72 94 ASN B O 1
ATOM 1673 N N . GLY B 1 95 ? -1.109 23.703 -4.391 1 48.5 95 GLY B N 1
ATOM 1674 C CA . GLY B 1 95 ? -1.492 25.109 -4.543 1 48.5 95 GLY B CA 1
ATOM 1675 C C . GLY B 1 95 ? -2.146 25.688 -3.301 1 48.5 95 GLY B C 1
ATOM 1676 O O . GLY B 1 95 ? -2.594 24.938 -2.426 1 48.5 95 GLY B O 1
ATOM 1677 N N . ALA B 1 96 ? -1.936 27.094 -2.898 1 46.53 96 ALA B N 1
ATOM 1678 C CA . ALA B 1 96 ? -2.9 28.078 -2.438 1 46.53 96 ALA B CA 1
ATOM 1679 C C . ALA B 1 96 ? -4.324 27.688 -2.818 1 46.53 96 ALA B C 1
ATOM 1681 O O . ALA B 1 96 ? -5.273 28.422 -2.543 1 46.53 96 ALA B O 1
ATOM 1682 N N . GLU B 1 97 ? -4.516 27.062 -4.09 1 44.62 97 GLU B N 1
ATOM 1683 C CA . GLU B 1 97 ? -5.809 26.953 -4.758 1 44.62 97 GLU B CA 1
ATOM 1684 C C . GLU B 1 97 ? -6.703 25.938 -4.055 1 44.62 97 GLU B C 1
ATOM 1686 O O . GLU B 1 97 ? -6.219 25.094 -3.301 1 44.62 97 GLU B O 1
ATOM 1691 N N . HIS B 1 98 ? -8.062 25.578 -4.844 1 41.59 98 HIS B N 1
ATOM 1692 C CA . HIS B 1 98 ? -9.344 24.984 -4.488 1 41.59 98 HIS B CA 1
ATOM 1693 C C . HIS B 1 98 ? -9.195 23.5 -4.168 1 41.59 98 HIS B C 1
ATOM 1695 O O . HIS B 1 98 ? -8.289 22.844 -4.68 1 41.59 98 HIS B O 1
ATOM 1701 N N . LEU B 1 99 ? -9.82 23.094 -3.207 1 41.5 99 LEU B N 1
ATOM 1702 C CA . LEU B 1 99 ? -10.109 21.734 -2.754 1 41.5 99 LEU B CA 1
ATOM 1703 C C . LEU B 1 99 ? -10.055 20.75 -3.916 1 41.5 99 LEU B C 1
ATOM 1705 O O . LEU B 1 99 ? -10.594 21.016 -4.992 1 41.5 99 LEU B O 1
ATOM 1709 N N . PRO B 1 100 ? -9.109 20.031 -4.035 1 46.31 100 PRO B N 1
ATOM 1710 C CA . PRO B 1 100 ? -9.164 19.062 -5.137 1 46.31 100 PRO B CA 1
ATOM 1711 C C . PRO B 1 100 ? -10.57 18.516 -5.359 1 46.31 100 PRO B C 1
ATOM 1713 O O . PRO B 1 100 ? -11.234 18.094 -4.402 1 46.31 100 PRO B O 1
ATOM 1716 N N . PRO B 1 101 ? -11.18 18.844 -6.453 1 42.66 101 PRO B N 1
ATOM 1717 C CA . PRO B 1 101 ? -12.586 18.578 -6.77 1 42.66 101 PRO B CA 1
ATOM 1718 C C . PRO B 1 101 ? -12.977 17.125 -6.523 1 42.66 101 PRO B C 1
ATOM 1720 O O . PRO B 1 101 ? -14.172 16.797 -6.449 1 42.66 101 PRO B O 1
ATOM 1723 N N . ILE B 1 102 ? -12.039 16.344 -6.574 1 41 102 ILE B N 1
ATOM 1724 C CA . ILE B 1 102 ? -12.469 14.945 -6.547 1 41 102 ILE B CA 1
ATOM 1725 C C . ILE B 1 102 ? -13.047 14.602 -5.176 1 41 102 ILE B C 1
ATOM 1727 O O . ILE B 1 102 ? -14.016 13.852 -5.07 1 41 102 ILE B O 1
ATOM 1731 N N . PHE B 1 103 ? -12.391 15.047 -4.141 1 45.81 103 PHE B N 1
ATOM 1732 C CA . PHE B 1 103 ? -12.953 14.797 -2.816 1 45.81 103 PHE B CA 1
ATOM 1733 C C . PHE B 1 103 ? -14.195 15.648 -2.588 1 45.81 103 PHE B C 1
ATOM 1735 O O . PHE B 1 103 ? -15.023 15.336 -1.727 1 45.81 103 PHE B O 1
ATOM 1742 N N . GLY B 1 104 ? -14.219 16.828 -3.154 1 41.72 104 GLY B N 1
ATOM 1743 C CA . GLY B 1 104 ? -15.469 17.578 -3.129 1 41.72 104 GLY B CA 1
ATOM 1744 C C . GLY B 1 104 ? -16.656 16.766 -3.625 1 41.72 104 GLY B C 1
ATOM 1745 O O . GLY B 1 104 ? -17.781 16.922 -3.145 1 41.72 104 GLY B O 1
ATOM 1746 N N . MET B 1 105 ? -16.281 16.047 -4.578 1 39.38 105 MET B N 1
ATOM 1747 C CA . MET B 1 105 ? -17.375 15.281 -5.16 1 39.38 105 MET B CA 1
ATOM 1748 C C . MET B 1 105 ? -17.891 14.234 -4.18 1 39.38 105 MET B C 1
ATOM 1750 O O . MET B 1 105 ? -19.094 13.977 -4.117 1 39.38 105 MET B O 1
ATOM 1754 N N . PHE B 1 106 ? -17.031 13.617 -3.529 1 39.91 106 PHE B N 1
ATOM 1755 C CA . PHE B 1 106 ? -17.5 12.586 -2.611 1 39.91 106 PHE B CA 1
ATOM 1756 C C . PHE B 1 106 ? -18.078 13.211 -1.349 1 39.91 106 PHE B C 1
ATOM 1758 O O . PHE B 1 106 ? -19 12.656 -0.737 1 39.91 106 PHE B O 1
ATOM 1765 N N . LEU B 1 107 ? -17.562 14.266 -0.906 1 38.38 107 LEU B N 1
ATOM 1766 C CA . LEU B 1 107 ? -18.125 14.93 0.267 1 38.38 107 LEU B CA 1
ATOM 1767 C C . LEU B 1 107 ? -19.469 15.578 -0.066 1 38.38 107 LEU B C 1
ATOM 1769 O O . LEU B 1 107 ? -20.312 15.758 0.814 1 38.38 107 LEU B O 1
ATOM 1773 N N . LYS B 1 108 ? -19.578 16.297 -1.147 1 39.44 108 LYS B N 1
ATOM 1774 C CA . LYS B 1 108 ? -20.844 16.984 -1.389 1 39.44 108 LYS B CA 1
ATOM 1775 C C . LYS B 1 108 ? -22 15.984 -1.476 1 39.44 108 LYS B C 1
ATOM 1777 O O . LYS B 1 108 ? -23.172 16.375 -1.428 1 39.44 108 LYS B O 1
ATOM 1782 N N . ARG B 1 109 ? -21.625 14.773 -1.819 1 37.25 109 ARG B N 1
ATOM 1783 C CA . ARG B 1 109 ? -22.859 14.016 -1.983 1 37.25 109 ARG B CA 1
ATOM 1784 C C . ARG B 1 109 ? -23.547 13.781 -0.638 1 37.25 109 ARG B C 1
ATOM 1786 O O . ARG B 1 109 ? -24.703 13.352 -0.587 1 37.25 109 ARG B O 1
ATOM 1793 N N . ASN B 1 110 ? -22.734 13.797 0.482 1 30.42 110 ASN B N 1
ATOM 1794 C CA . ASN B 1 110 ? -23.719 13.797 1.558 1 30.42 110 ASN B CA 1
ATOM 1795 C C . ASN B 1 110 ? -24.156 15.219 1.917 1 30.42 110 ASN B C 1
ATOM 1797 O O . ASN B 1 110 ? -23.328 16.125 2.008 1 30.42 110 ASN B O 1
#